Protein AF-A0A818N1B3-F1 (afdb_monomer)

Structure (mmCIF, N/CA/C/O backbone):
data_AF-A0A818N1B3-F1
#
_entry.id   AF-A0A818N1B3-F1
#
loop_
_atom_site.group_PDB
_atom_site.id
_atom_site.type_symbol
_atom_site.label_atom_id
_atom_site.label_alt_id
_atom_site.label_comp_id
_atom_site.label_asym_id
_atom_site.label_entity_id
_atom_site.label_seq_id
_atom_site.pdbx_PDB_ins_code
_atom_site.Cartn_x
_atom_site.Cartn_y
_atom_site.Cartn_z
_atom_site.occupancy
_atom_site.B_iso_or_equiv
_atom_site.auth_seq_id
_atom_site.auth_comp_id
_atom_site.auth_asym_id
_atom_site.auth_atom_id
_atom_site.pdbx_PDB_model_num
ATOM 1 N N . MET A 1 1 ? 3.841 -4.240 20.341 1.00 56.59 1 MET A N 1
ATOM 2 C CA . MET A 1 1 ? 4.942 -4.455 19.379 1.00 56.59 1 MET A CA 1
ATOM 3 C C . MET A 1 1 ? 4.468 -5.544 18.444 1.00 56.59 1 MET A C 1
ATOM 5 O O . MET A 1 1 ? 4.201 -6.632 18.935 1.00 56.59 1 MET A O 1
ATOM 9 N N . VAL A 1 2 ? 4.323 -5.238 17.155 1.00 61.69 2 VAL A N 1
ATOM 10 C CA . VAL A 1 2 ? 3.812 -6.162 16.127 1.00 61.69 2 VAL A CA 1
ATOM 11 C C . VAL A 1 2 ? 4.622 -7.464 16.093 1.00 61.69 2 VAL A C 1
ATOM 13 O O . VAL A 1 2 ? 5.853 -7.434 16.186 1.00 61.69 2 VAL A O 1
ATOM 16 N N . ASP A 1 3 ? 3.929 -8.598 15.962 1.00 68.44 3 ASP A N 1
ATOM 17 C CA . ASP A 1 3 ? 4.545 -9.923 15.875 1.00 68.44 3 ASP A CA 1
ATOM 18 C C . ASP A 1 3 ? 5.515 -10.016 14.680 1.00 68.44 3 ASP A C 1
ATOM 20 O O . ASP A 1 3 ? 5.199 -9.646 13.548 1.00 68.44 3 ASP A O 1
ATOM 24 N N . LYS A 1 4 ? 6.716 -10.547 14.936 1.00 65.75 4 LYS A N 1
ATOM 25 C CA . LYS A 1 4 ? 7.773 -10.747 13.934 1.00 65.75 4 LYS A CA 1
ATOM 26 C C . LYS A 1 4 ? 7.406 -11.798 12.884 1.00 65.75 4 LYS A C 1
ATOM 28 O O . LYS A 1 4 ? 8.063 -11.853 11.845 1.00 65.75 4 LYS A O 1
ATOM 33 N N . HIS A 1 5 ? 6.409 -12.638 13.151 1.00 69.56 5 HIS A N 1
ATOM 34 C CA . HIS A 1 5 ? 5.972 -13.683 12.228 1.00 69.56 5 HIS A CA 1
ATOM 35 C C . HIS A 1 5 ? 4.985 -13.190 11.158 1.00 69.56 5 HIS A C 1
ATOM 37 O O . HIS A 1 5 ? 4.800 -13.879 10.156 1.00 69.56 5 HIS A O 1
ATOM 43 N N . ILE A 1 6 ? 4.407 -11.993 11.314 1.00 66.88 6 ILE A N 1
ATOM 44 C CA . ILE A 1 6 ? 3.464 -11.422 10.345 1.00 66.88 6 ILE A CA 1
ATOM 45 C C . ILE A 1 6 ? 4.236 -10.844 9.154 1.00 66.88 6 ILE A C 1
ATOM 47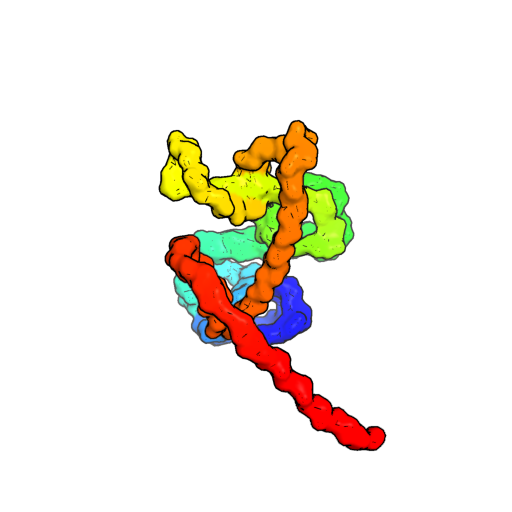 O O . ILE A 1 6 ? 5.006 -9.887 9.277 1.00 66.88 6 ILE A O 1
ATOM 51 N N . THR A 1 7 ? 4.027 -11.414 7.966 1.00 68.69 7 THR A N 1
ATOM 52 C CA . THR A 1 7 ? 4.670 -10.940 6.735 1.00 68.69 7 THR A CA 1
ATOM 53 C C . THR A 1 7 ? 3.779 -9.959 5.980 1.00 68.69 7 THR A C 1
ATOM 55 O O . THR A 1 7 ? 2.973 -10.359 5.144 1.00 68.69 7 THR A O 1
ATOM 58 N N . GLY A 1 8 ? 3.980 -8.660 6.208 1.00 75.19 8 GLY A N 1
ATOM 59 C CA . GLY A 1 8 ? 3.272 -7.611 5.467 1.00 75.19 8 GLY A CA 1
ATOM 60 C C . GLY A 1 8 ? 1.788 -7.507 5.835 1.00 75.19 8 GLY A C 1
ATOM 61 O O . GLY A 1 8 ? 1.394 -7.913 6.918 1.00 75.19 8 GLY A O 1
ATOM 62 N N . PHE A 1 9 ? 0.972 -6.922 4.954 1.00 79.06 9 PHE A N 1
ATOM 63 C CA . PHE A 1 9 ? -0.450 -6.632 5.195 1.00 79.06 9 PHE A CA 1
ATOM 64 C C . PHE A 1 9 ? -1.321 -7.900 5.107 1.00 79.06 9 PHE A C 1
ATOM 66 O O . PHE A 1 9 ? -1.988 -8.138 4.102 1.00 79.06 9 PHE A O 1
ATOM 73 N N . ASP A 1 10 ? -1.256 -8.732 6.145 1.00 80.75 10 ASP A N 1
ATOM 74 C CA . ASP A 1 10 ? -1.894 -10.049 6.210 1.00 80.75 10 ASP A CA 1
ATOM 75 C C . ASP A 1 10 ? -3.337 -9.986 6.770 1.00 80.75 10 ASP A C 1
ATOM 77 O O . ASP A 1 10 ? -3.527 -9.604 7.930 1.00 80.75 10 ASP A O 1
ATOM 81 N N . PRO A 1 11 ? -4.367 -10.380 5.990 1.00 83.12 11 PRO A N 1
ATOM 82 C CA . PRO A 1 11 ? -5.756 -10.410 6.445 1.00 83.12 11 PRO A CA 1
ATOM 83 C C . PRO A 1 11 ? -6.181 -11.735 7.113 1.00 83.12 11 PRO A C 1
ATOM 85 O O . PRO A 1 11 ? -7.374 -11.944 7.336 1.00 83.12 11 PRO A O 1
ATOM 88 N N . TYR A 1 12 ? -5.265 -12.674 7.378 1.00 80.56 12 TYR A N 1
ATOM 89 C CA . TYR A 1 12 ? -5.549 -13.979 8.007 1.00 80.56 12 TYR A CA 1
ATOM 90 C C . TYR A 1 12 ? -5.171 -14.018 9.499 1.00 80.56 12 TYR A C 1
ATOM 92 O O . TYR A 1 12 ? -5.195 -15.086 10.105 1.00 80.56 12 TYR A O 1
ATOM 100 N N . SER A 1 13 ? -4.855 -12.867 10.101 1.00 71.44 13 SER A N 1
ATOM 101 C CA . SER A 1 13 ? -4.242 -12.780 11.433 1.00 71.44 13 SER A CA 1
ATOM 102 C C . SER A 1 13 ? -5.085 -13.367 12.576 1.00 71.44 13 SER A C 1
ATOM 104 O O . SER A 1 13 ? -4.563 -14.167 13.350 1.00 71.44 13 SER A O 1
ATOM 106 N N . ARG A 1 14 ? -6.365 -12.980 12.722 1.00 78.88 14 ARG A N 1
ATOM 107 C CA . ARG A 1 14 ? -7.250 -13.427 13.824 1.00 78.88 14 ARG A CA 1
ATOM 108 C C . ARG A 1 14 ? -8.716 -13.040 13.624 1.00 78.88 14 ARG A C 1
ATOM 110 O O . ARG A 1 14 ? -9.033 -12.258 12.744 1.00 78.88 14 ARG A O 1
ATOM 117 N N . THR A 1 15 ? -9.612 -13.545 14.471 1.00 77.88 15 THR A N 1
ATOM 118 C CA . THR A 1 15 ? -10.977 -13.008 14.613 1.00 77.88 15 THR A CA 1
ATOM 119 C C . THR A 1 15 ? -10.948 -11.685 15.377 1.00 77.88 15 THR A C 1
ATOM 121 O O . THR A 1 15 ? -10.216 -11.578 16.360 1.00 77.88 15 THR A O 1
ATOM 124 N N . ILE A 1 16 ? -11.756 -10.712 14.956 1.00 83.12 16 ILE A N 1
ATOM 125 C CA . ILE A 1 16 ? -11.771 -9.349 15.511 1.00 83.12 16 ILE A CA 1
ATOM 126 C C . ILE A 1 16 ? -13.167 -8.943 15.989 1.00 83.12 16 ILE A C 1
ATOM 128 O O . ILE A 1 16 ? -14.175 -9.454 15.493 1.00 83.12 16 ILE A O 1
ATOM 132 N N . THR A 1 17 ? -13.221 -7.996 16.923 1.00 86.62 17 THR A N 1
ATOM 133 C CA . THR A 1 17 ? -14.459 -7.356 17.394 1.00 86.62 17 THR A CA 1
ATOM 134 C C . THR A 1 17 ? -14.491 -5.867 17.032 1.00 86.62 17 THR A C 1
ATOM 136 O O . THR A 1 17 ? -13.456 -5.259 16.760 1.00 86.62 17 THR A O 1
ATOM 139 N N . ASP A 1 18 ? -15.680 -5.254 17.024 1.00 85.56 18 ASP A N 1
ATOM 140 C CA . ASP A 1 18 ? -15.839 -3.825 16.694 1.00 85.56 18 ASP A CA 1
ATOM 141 C C . ASP A 1 18 ? -15.071 -2.903 17.649 1.00 85.56 18 ASP A C 1
ATOM 143 O O . ASP A 1 18 ? -14.515 -1.891 17.217 1.00 85.56 18 ASP A O 1
ATOM 147 N N . ASP A 1 19 ? -14.997 -3.280 18.926 1.00 86.88 19 ASP A N 1
ATOM 148 C CA . ASP A 1 19 ? -14.271 -2.522 19.942 1.00 86.88 19 ASP A CA 1
ATOM 149 C C . ASP A 1 19 ? -12.774 -2.462 19.613 1.00 86.88 19 ASP A C 1
ATOM 151 O O . ASP A 1 19 ? -12.182 -1.384 19.647 1.00 86.88 19 ASP A O 1
ATOM 155 N N . GLU A 1 20 ? -12.176 -3.578 19.185 1.00 85.62 20 GLU A N 1
ATOM 156 C CA . GLU A 1 20 ? -10.767 -3.626 18.777 1.00 85.62 20 GLU A CA 1
ATOM 157 C C . GLU A 1 20 ? -10.484 -2.744 17.554 1.00 85.62 20 GLU A C 1
ATOM 159 O O . GLU A 1 20 ? -9.454 -2.069 17.511 1.00 85.62 20 GLU A O 1
ATOM 164 N N . ILE A 1 21 ? -11.408 -2.695 16.585 1.00 86.56 21 ILE A N 1
ATOM 165 C CA . ILE A 1 21 ? -11.284 -1.834 15.397 1.00 86.56 21 ILE A CA 1
ATOM 166 C C . ILE A 1 21 ? -11.351 -0.356 15.792 1.00 86.56 21 ILE A C 1
ATOM 168 O O . ILE A 1 21 ? -10.722 0.479 15.152 1.00 86.56 21 ILE A O 1
ATOM 172 N N . SER A 1 22 ? -12.107 -0.003 16.831 1.00 87.75 22 SER A N 1
ATOM 173 C CA . SER A 1 22 ? -12.187 1.387 17.296 1.00 87.75 22 SER A CA 1
ATOM 174 C C . SER A 1 22 ? -10.915 1.843 18.023 1.00 87.75 22 SER A C 1
ATOM 176 O O . SER A 1 22 ? -10.563 3.024 17.996 1.00 87.75 22 SER A O 1
ATOM 178 N N . THR A 1 23 ? -10.193 0.911 18.652 1.00 87.25 23 THR A N 1
ATOM 179 C CA . THR A 1 23 ? -8.982 1.218 19.416 1.00 87.25 23 THR A CA 1
ATOM 180 C C . THR A 1 23 ? -7.757 1.338 18.514 1.00 87.25 23 THR A C 1
ATOM 182 O O . THR A 1 23 ? -7.420 0.426 17.759 1.00 87.25 23 THR A O 1
ATOM 185 N N . LEU A 1 24 ? -7.048 2.466 18.599 1.00 84.75 24 LEU A N 1
ATOM 186 C CA . LEU A 1 24 ? -5.829 2.688 17.824 1.00 84.75 24 LEU A CA 1
ATOM 187 C C . LEU A 1 24 ? -4.629 2.021 18.514 1.00 84.75 24 LEU A C 1
ATOM 189 O O . LEU A 1 24 ? -4.066 2.561 19.465 1.00 84.75 24 LEU A O 1
ATOM 193 N N . THR A 1 25 ? -4.246 0.844 18.026 1.00 86.81 25 THR A N 1
ATOM 194 C CA . THR A 1 25 ? -3.065 0.085 18.467 1.00 86.81 25 THR A CA 1
ATOM 195 C C . THR A 1 25 ? -2.022 0.008 17.348 1.00 86.81 25 THR A C 1
ATOM 197 O O . THR A 1 25 ? -2.287 0.367 16.200 1.00 86.81 25 THR A O 1
ATOM 200 N N . ASP A 1 26 ? -0.820 -0.481 17.646 1.00 84.25 26 ASP A N 1
ATOM 201 C CA . ASP A 1 26 ? 0.199 -0.762 16.625 1.00 84.25 26 ASP A CA 1
ATOM 202 C C . ASP A 1 26 ? -0.206 -1.898 15.668 1.00 84.25 26 ASP A C 1
ATOM 204 O O . ASP A 1 26 ? 0.312 -1.988 14.556 1.00 84.25 26 ASP A O 1
ATOM 208 N N . GLU A 1 27 ? -1.182 -2.719 16.059 1.00 85.25 27 GLU A N 1
ATOM 209 C CA . GLU A 1 27 ? -1.765 -3.773 15.224 1.00 85.25 27 GLU A CA 1
ATOM 210 C C . GLU A 1 27 ? -2.940 -3.306 14.356 1.00 85.25 27 GLU A C 1
ATOM 212 O O . GLU A 1 27 ? -3.467 -4.082 13.556 1.00 85.25 27 GLU A O 1
ATOM 217 N N . HIS A 1 28 ? -3.366 -2.048 14.486 1.00 88.25 28 HIS A N 1
ATOM 218 C CA . HIS A 1 28 ? -4.611 -1.552 13.893 1.00 88.25 28 HIS A CA 1
ATOM 219 C C . HIS A 1 28 ? -4.673 -1.734 12.370 1.00 88.25 28 HIS A C 1
ATOM 221 O O . HIS A 1 28 ? -5.733 -1.989 11.803 1.00 88.25 28 HIS A O 1
ATOM 227 N N . VAL A 1 29 ? -3.522 -1.674 11.700 1.00 87.06 29 VAL A N 1
ATOM 228 C CA . VAL A 1 29 ? -3.399 -1.924 10.259 1.00 87.06 29 VAL A CA 1
ATOM 229 C C . VAL A 1 29 ? -3.785 -3.374 9.909 1.00 87.06 29 VAL A C 1
ATOM 231 O O . VAL A 1 29 ? -4.518 -3.592 8.948 1.00 87.06 29 VAL A O 1
ATOM 234 N N . PHE A 1 30 ? -3.384 -4.368 10.706 1.00 87.38 30 PHE A N 1
ATOM 235 C CA . PHE A 1 30 ? -3.743 -5.778 10.480 1.00 87.38 30 PHE A CA 1
ATOM 236 C C . PHE A 1 30 ? -5.190 -6.073 10.873 1.00 87.38 30 PHE A C 1
ATOM 238 O O . PHE A 1 30 ? -5.886 -6.804 10.173 1.00 87.38 30 PHE A O 1
ATOM 245 N N . ILE A 1 31 ? -5.673 -5.449 11.950 1.00 89.00 31 ILE A N 1
ATOM 246 C CA . ILE A 1 31 ? -7.083 -5.523 12.352 1.00 89.00 31 ILE A CA 1
ATOM 247 C C . ILE A 1 31 ? -7.975 -5.005 11.213 1.00 89.00 31 ILE A C 1
ATOM 249 O O . ILE A 1 31 ? -8.970 -5.638 10.860 1.00 89.00 31 ILE A O 1
ATOM 253 N N . LEU A 1 32 ? -7.582 -3.901 10.573 1.00 91.31 32 LEU A N 1
ATOM 254 C CA . LEU A 1 32 ? -8.296 -3.339 9.431 1.00 91.31 32 LEU A CA 1
ATOM 255 C C . LEU A 1 32 ? -8.278 -4.267 8.205 1.00 91.31 32 LEU A C 1
ATOM 257 O O . LEU A 1 32 ? -9.309 -4.423 7.549 1.00 91.31 32 LEU A O 1
ATOM 261 N N . ALA A 1 33 ? -7.136 -4.895 7.903 1.00 90.88 33 ALA A N 1
ATOM 262 C CA . ALA A 1 33 ? -7.011 -5.883 6.825 1.00 90.88 33 ALA A CA 1
ATOM 263 C C . ALA A 1 33 ? -8.020 -7.030 6.996 1.00 90.88 33 ALA A C 1
ATOM 265 O O . ALA A 1 33 ? -8.782 -7.359 6.083 1.00 90.88 33 ALA A O 1
ATOM 266 N N . THR A 1 34 ? -8.060 -7.583 8.204 1.00 90.56 34 THR A N 1
ATOM 267 C CA . THR A 1 34 ? -8.976 -8.643 8.618 1.00 90.56 34 THR A CA 1
ATOM 268 C C . THR A 1 34 ? -10.440 -8.194 8.554 1.00 90.56 34 THR A C 1
ATOM 270 O O . THR A 1 34 ? -11.283 -8.925 8.032 1.00 90.56 34 THR A O 1
ATOM 273 N N . ALA A 1 35 ? -10.761 -6.978 9.009 1.00 91.75 35 ALA A N 1
ATOM 274 C CA . ALA A 1 35 ? -12.123 -6.436 8.969 1.00 91.75 35 ALA A CA 1
ATOM 275 C C . ALA A 1 35 ? -12.664 -6.351 7.541 1.00 91.75 35 ALA A C 1
ATOM 277 O O . ALA A 1 35 ? -13.766 -6.822 7.252 1.00 91.75 35 ALA A O 1
ATOM 278 N N . LEU A 1 36 ? -11.865 -5.786 6.634 1.00 92.56 36 LEU A N 1
ATOM 279 C CA . LEU A 1 36 ? -12.232 -5.649 5.227 1.00 92.56 36 LEU A CA 1
ATOM 280 C C . LEU A 1 36 ? -12.425 -7.016 4.567 1.00 92.56 36 LEU A C 1
ATOM 282 O O . LEU A 1 36 ? -13.368 -7.199 3.799 1.00 92.56 36 LEU A O 1
ATOM 286 N N . ARG A 1 37 ? -11.596 -8.004 4.915 1.00 91.00 37 ARG A N 1
ATOM 287 C CA . ARG A 1 37 ? -11.766 -9.378 4.433 1.00 91.00 37 ARG A CA 1
ATOM 288 C C . ARG A 1 37 ? -13.044 -10.039 4.954 1.00 91.00 37 ARG A C 1
ATOM 290 O O . ARG A 1 37 ? -13.700 -10.755 4.204 1.00 91.00 37 ARG A O 1
ATOM 297 N N . HIS A 1 38 ? -13.426 -9.784 6.204 1.00 90.12 38 HIS A N 1
ATOM 298 C CA . HIS A 1 38 ? -14.683 -10.271 6.784 1.00 90.12 38 HIS A CA 1
ATOM 299 C C . HIS A 1 38 ? -15.931 -9.516 6.293 1.00 90.12 38 HIS A C 1
ATOM 301 O O . HIS A 1 38 ? -17.019 -9.707 6.833 1.00 90.12 38 HIS A O 1
ATOM 307 N N . GLY A 1 39 ? -15.803 -8.681 5.258 1.00 89.94 39 GLY A N 1
ATOM 308 C CA . GLY A 1 39 ? -16.936 -8.028 4.608 1.00 89.94 39 GLY A CA 1
ATOM 309 C C . GLY A 1 39 ? -17.427 -6.771 5.324 1.00 89.94 39 GLY A C 1
ATOM 310 O O . GLY A 1 39 ? -18.564 -6.353 5.106 1.00 89.94 39 GLY A O 1
ATOM 311 N N . TYR A 1 40 ? -16.601 -6.147 6.170 1.00 92.75 40 TYR A N 1
ATOM 312 C CA . TYR A 1 40 ? -16.922 -4.819 6.693 1.00 92.75 40 TYR A CA 1
ATOM 313 C C . TYR A 1 40 ? -17.006 -3.823 5.535 1.00 92.75 40 TYR A C 1
ATOM 315 O O . TYR A 1 40 ? -16.122 -3.759 4.680 1.00 92.75 40 TYR A O 1
ATOM 323 N N . THR A 1 41 ? -18.078 -3.031 5.513 1.00 95.88 41 THR A N 1
ATOM 324 C CA . THR A 1 41 ? -18.235 -1.979 4.509 1.00 95.88 41 THR A CA 1
ATOM 325 C C . THR A 1 41 ? -17.259 -0.841 4.772 1.00 95.88 41 THR A C 1
ATOM 327 O O . THR A 1 41 ? -16.891 -0.563 5.917 1.00 95.88 41 THR A O 1
ATOM 330 N N . ILE A 1 42 ? -16.892 -0.126 3.708 1.00 96.56 42 ILE A N 1
ATOM 331 C CA . ILE A 1 42 ? -16.033 1.059 3.796 1.00 96.56 42 ILE A CA 1
ATOM 332 C C . ILE A 1 42 ? -16.643 2.098 4.744 1.00 96.56 42 ILE A C 1
ATOM 334 O O . ILE A 1 42 ? -15.932 2.708 5.540 1.00 96.56 42 ILE A O 1
ATOM 338 N N . GLU A 1 43 ? -17.965 2.261 4.721 1.00 96.88 43 GLU A N 1
ATOM 339 C CA . GLU A 1 43 ? -18.693 3.176 5.598 1.00 96.88 43 GLU A CA 1
ATOM 340 C C . GLU A 1 43 ? -18.566 2.780 7.069 1.00 96.88 43 GLU A C 1
ATOM 342 O O . GLU A 1 43 ? -18.307 3.646 7.907 1.00 96.88 43 GLU A O 1
ATOM 347 N N . ARG A 1 44 ? -18.704 1.488 7.389 1.00 95.12 44 ARG A N 1
ATOM 348 C CA . ARG A 1 44 ? -18.555 0.990 8.762 1.00 95.12 44 ARG A CA 1
ATOM 349 C C . ARG A 1 44 ? -17.115 1.152 9.241 1.00 95.12 44 ARG A C 1
ATOM 351 O O . ARG A 1 44 ? -16.891 1.690 10.322 1.00 95.12 44 ARG A O 1
ATOM 358 N N . SER A 1 45 ? -16.136 0.774 8.421 1.00 94.12 45 SER A N 1
ATOM 359 C CA . SER A 1 45 ? -14.714 0.955 8.734 1.00 94.12 45 SER A CA 1
ATOM 360 C C . SER A 1 45 ? -14.351 2.429 8.940 1.00 94.12 45 SER A C 1
ATOM 362 O O . SER A 1 45 ? -13.629 2.753 9.882 1.00 94.12 45 SER A O 1
ATOM 364 N N . PHE A 1 46 ? -14.901 3.343 8.134 1.00 95.56 46 PHE A N 1
ATOM 365 C CA . PHE A 1 46 ? -14.739 4.789 8.314 1.00 95.56 46 PHE A CA 1
ATOM 366 C C . PHE A 1 46 ? -15.340 5.266 9.641 1.00 95.56 46 PHE A C 1
ATOM 368 O O . PHE A 1 46 ? -14.727 6.057 10.356 1.00 95.56 46 PHE A O 1
ATOM 375 N N . GLN A 1 47 ? -16.538 4.793 9.994 1.00 95.31 47 GLN A N 1
ATOM 376 C CA . GLN A 1 47 ? -17.195 5.185 11.240 1.00 95.31 47 GLN A CA 1
ATOM 377 C C . GLN A 1 47 ? -16.390 4.775 12.475 1.00 95.31 47 GLN A C 1
ATOM 379 O O . GLN A 1 47 ? -16.283 5.597 13.390 1.00 95.31 47 GLN A O 1
ATOM 384 N N . LEU A 1 48 ? -15.811 3.569 12.463 1.00 92.38 48 LEU A N 1
ATOM 385 C CA . LEU A 1 48 ? -15.026 3.007 13.565 1.00 92.38 48 LEU A CA 1
ATOM 386 C C . LEU A 1 48 ? -13.625 3.628 13.678 1.00 92.38 48 LEU A C 1
ATOM 388 O O . LEU A 1 48 ? -13.212 3.993 14.771 1.00 92.38 48 LEU A O 1
ATOM 392 N N . THR A 1 49 ? -12.913 3.792 12.558 1.00 93.06 49 THR A N 1
ATOM 393 C CA . THR A 1 49 ? -11.478 4.161 12.562 1.00 93.06 49 THR A CA 1
ATOM 394 C C . THR A 1 49 ? -11.202 5.637 12.276 1.00 93.06 49 THR A C 1
ATOM 396 O O . THR A 1 49 ? -10.120 6.134 12.570 1.00 93.06 49 THR A O 1
ATOM 399 N N . LYS A 1 50 ? -12.154 6.346 11.652 1.00 93.75 50 LYS A N 1
ATOM 400 C CA . LYS A 1 50 ? -11.979 7.696 11.078 1.00 93.75 50 LYS A CA 1
ATOM 401 C C . LYS A 1 50 ? -10.892 7.807 9.999 1.00 93.75 50 LYS A C 1
ATOM 403 O O . LYS A 1 50 ? -10.570 8.917 9.581 1.00 93.75 50 LYS A O 1
ATOM 408 N N . ILE A 1 51 ? -10.370 6.686 9.498 1.00 94.44 51 ILE A N 1
ATOM 409 C CA . ILE A 1 51 ? -9.475 6.659 8.338 1.00 94.44 51 ILE A CA 1
ATOM 410 C C . ILE A 1 51 ? -10.279 7.059 7.108 1.00 94.44 51 ILE A C 1
ATOM 412 O O . ILE A 1 51 ? -11.341 6.490 6.859 1.00 94.44 51 ILE A O 1
ATOM 416 N N . ASP A 1 52 ? -9.775 8.016 6.329 1.00 96.75 52 ASP A N 1
ATOM 417 C CA . ASP A 1 52 ? -10.482 8.497 5.146 1.00 96.75 52 ASP A CA 1
ATOM 418 C C . ASP A 1 52 ? -10.826 7.357 4.169 1.00 96.75 52 ASP A C 1
ATOM 420 O O . ASP A 1 52 ? -10.047 6.422 3.946 1.00 96.75 52 ASP A O 1
ATOM 424 N N . ARG A 1 53 ? -12.014 7.459 3.562 1.00 96.69 53 ARG A N 1
ATOM 425 C CA . ARG A 1 53 ? -12.556 6.436 2.660 1.00 96.69 53 ARG A CA 1
ATOM 426 C C . ARG A 1 53 ? -11.608 6.129 1.511 1.00 96.69 53 ARG A C 1
ATOM 428 O O . ARG A 1 53 ? -11.530 4.978 1.096 1.00 96.69 53 ARG A O 1
ATOM 435 N N . TRP A 1 54 ? -10.874 7.121 1.010 1.00 96.62 54 TRP A N 1
ATOM 436 C CA . TRP A 1 54 ? -9.903 6.926 -0.058 1.00 96.62 54 TRP A CA 1
ATOM 437 C C . TRP A 1 54 ? -8.848 5.882 0.319 1.00 96.62 54 TRP A C 1
ATOM 439 O O . TRP A 1 54 ? -8.590 4.975 -0.472 1.00 96.62 54 TRP A O 1
ATOM 449 N N . PHE A 1 55 ? -8.297 5.942 1.536 1.00 95.38 55 PHE A N 1
ATOM 450 C CA . PHE A 1 55 ? -7.341 4.939 2.019 1.00 95.38 55 PHE A CA 1
ATOM 451 C C . PHE A 1 55 ? -8.009 3.580 2.217 1.00 95.38 55 PHE A C 1
ATOM 453 O O . PHE A 1 55 ? -7.449 2.563 1.812 1.00 95.38 55 PHE A O 1
ATOM 460 N N . LEU A 1 56 ? -9.228 3.554 2.761 1.00 95.31 56 LEU A N 1
ATOM 461 C CA . LEU A 1 56 ? -9.992 2.315 2.933 1.00 95.31 56 LEU A CA 1
ATOM 462 C C . LEU A 1 56 ? -10.243 1.604 1.596 1.00 95.31 56 LEU A C 1
ATOM 464 O O . LEU A 1 56 ? -10.066 0.392 1.511 1.00 95.31 56 LEU A O 1
ATOM 468 N N . TYR A 1 57 ? -10.551 2.344 0.527 1.00 95.81 57 TYR A N 1
ATOM 469 C CA . TYR A 1 57 ? -10.654 1.785 -0.823 1.00 95.81 57 TYR A CA 1
ATOM 470 C C . TYR A 1 57 ? -9.321 1.215 -1.326 1.00 95.81 57 TYR A C 1
ATOM 472 O O . TYR A 1 57 ? -9.310 0.183 -1.999 1.00 95.81 57 TYR A O 1
ATOM 480 N N . LYS A 1 58 ? -8.184 1.850 -1.005 1.00 94.69 58 LYS A N 1
ATOM 481 C CA . LYS A 1 58 ? -6.859 1.309 -1.353 1.00 94.69 58 LYS A CA 1
ATOM 482 C C . LYS A 1 58 ? -6.568 0.011 -0.603 1.00 94.69 58 LYS A C 1
ATOM 484 O O . LYS A 1 58 ? -6.119 -0.942 -1.235 1.00 94.69 58 LYS A O 1
ATOM 489 N N . PHE A 1 59 ? -6.871 -0.053 0.693 1.00 93.88 59 PHE A N 1
ATOM 490 C CA . PHE A 1 59 ? -6.721 -1.281 1.475 1.00 93.88 59 PHE A CA 1
ATOM 491 C C . PHE A 1 59 ? -7.629 -2.390 0.953 1.00 93.88 59 PHE A C 1
ATOM 493 O O . PHE A 1 59 ? -7.148 -3.488 0.689 1.00 93.88 59 PHE A O 1
ATOM 500 N N . ALA A 1 60 ? -8.906 -2.090 0.707 1.00 93.94 60 ALA A N 1
ATOM 501 C CA . ALA A 1 60 ? -9.855 -3.050 0.157 1.00 93.94 60 ALA A CA 1
ATOM 502 C C . ALA A 1 60 ? -9.384 -3.605 -1.194 1.00 93.94 60 ALA A C 1
ATOM 504 O O . ALA A 1 60 ? -9.464 -4.808 -1.415 1.00 93.94 60 ALA A O 1
ATOM 505 N N . ARG A 1 61 ? -8.809 -2.765 -2.069 1.00 93.81 61 ARG A N 1
ATOM 506 C CA . ARG A 1 61 ? -8.213 -3.227 -3.332 1.00 93.81 61 ARG A CA 1
ATOM 507 C C . ARG A 1 61 ? -7.077 -4.227 -3.104 1.00 93.81 61 ARG A C 1
ATOM 509 O O . ARG A 1 61 ? -7.020 -5.234 -3.803 1.00 93.81 61 ARG A O 1
ATOM 516 N N . ILE A 1 62 ? -6.181 -3.954 -2.153 1.00 92.06 62 ILE A N 1
ATOM 517 C CA . ILE A 1 62 ? -5.080 -4.870 -1.819 1.00 92.06 62 ILE A CA 1
ATOM 518 C C . ILE A 1 62 ? -5.647 -6.196 -1.302 1.00 92.06 62 ILE A C 1
ATOM 520 O O . ILE A 1 62 ? -5.269 -7.246 -1.809 1.00 92.06 62 ILE A O 1
ATOM 524 N N . ILE A 1 63 ? -6.597 -6.159 -0.362 1.00 91.25 63 ILE A N 1
ATOM 525 C CA . ILE A 1 63 ? -7.220 -7.369 0.199 1.00 91.25 63 ILE A CA 1
ATOM 526 C C . ILE A 1 63 ? -7.950 -8.179 -0.870 1.00 91.25 63 ILE A C 1
ATOM 528 O O . ILE A 1 63 ? -7.781 -9.394 -0.938 1.00 91.25 63 ILE A O 1
ATOM 532 N N . GLN A 1 64 ? -8.702 -7.518 -1.748 1.00 91.25 64 GLN A N 1
ATOM 533 C CA . GLN A 1 64 ? -9.392 -8.182 -2.847 1.00 91.25 64 GLN A CA 1
ATOM 534 C C . GLN A 1 64 ? -8.409 -8.905 -3.773 1.00 91.25 64 GLN A C 1
ATOM 536 O O . GLN A 1 64 ? -8.684 -10.020 -4.210 1.00 91.25 64 GLN A O 1
ATOM 541 N N . PHE A 1 65 ? -7.251 -8.296 -4.046 1.00 89.56 65 PHE A N 1
ATOM 542 C CA . PHE A 1 65 ? -6.204 -8.923 -4.845 1.00 89.56 65 PHE A CA 1
ATOM 543 C C . PHE A 1 65 ? -5.640 -10.182 -4.165 1.00 89.56 65 PHE A C 1
ATOM 545 O O . PHE A 1 65 ? -5.468 -11.201 -4.831 1.00 89.56 65 PHE A O 1
ATOM 552 N N . ILE A 1 66 ? -5.403 -10.139 -2.846 1.00 86.56 66 ILE A N 1
ATOM 553 C CA . ILE A 1 66 ? -4.935 -11.300 -2.063 1.00 86.56 66 ILE A CA 1
ATOM 554 C C . ILE A 1 66 ? -5.929 -12.458 -2.191 1.00 86.56 66 ILE A C 1
ATOM 556 O O . ILE A 1 66 ? -5.550 -13.539 -2.640 1.00 86.56 66 ILE A O 1
ATOM 560 N N . VAL A 1 67 ? -7.198 -12.199 -1.865 1.00 86.12 67 VAL A N 1
ATOM 561 C CA . VAL A 1 67 ? -8.269 -13.209 -1.852 1.00 86.12 67 VAL A CA 1
ATOM 562 C C . VAL A 1 67 ? -8.484 -13.824 -3.237 1.00 86.12 67 VAL A C 1
ATOM 564 O O . VAL A 1 67 ? -8.717 -15.023 -3.353 1.00 86.12 67 VAL A O 1
ATOM 567 N N . ASN A 1 68 ? -8.388 -13.023 -4.299 1.00 86.38 68 ASN A N 1
ATOM 568 C CA . ASN A 1 68 ? -8.668 -13.494 -5.655 1.00 86.38 68 ASN A CA 1
ATOM 569 C C . ASN A 1 68 ? -7.499 -14.232 -6.318 1.00 86.38 68 ASN A C 1
ATOM 571 O O . ASN A 1 68 ? -7.743 -15.061 -7.192 1.00 86.38 68 ASN A O 1
ATOM 575 N N . HIS A 1 69 ? -6.249 -13.891 -5.984 1.00 81.06 69 HIS A N 1
ATOM 576 C CA . HIS A 1 69 ? -5.093 -14.297 -6.795 1.00 81.06 69 HIS A CA 1
ATOM 577 C C . HIS A 1 69 ? -3.982 -15.006 -6.019 1.00 81.06 69 HIS A C 1
ATOM 579 O O . HIS A 1 69 ? -3.293 -15.850 -6.597 1.00 81.06 69 HIS A O 1
ATOM 585 N N . LEU A 1 70 ? -3.781 -14.696 -4.734 1.00 74.75 70 LEU A N 1
ATOM 586 C CA . LEU A 1 70 ? -2.692 -15.299 -3.958 1.00 74.75 70 LEU A CA 1
ATOM 587 C C . LEU A 1 70 ? -3.084 -16.649 -3.350 1.00 74.75 70 LEU A C 1
ATOM 589 O O . LEU A 1 70 ? -2.247 -17.550 -3.326 1.00 74.75 70 LEU A O 1
ATOM 593 N N . ASP A 1 71 ? -4.353 -16.842 -2.983 1.00 67.69 71 ASP A N 1
ATOM 594 C CA . ASP A 1 71 ? -4.843 -18.130 -2.465 1.00 67.69 71 ASP A CA 1
ATOM 595 C C . ASP A 1 71 ? -4.764 -19.258 -3.518 1.00 67.69 71 ASP A C 1
ATOM 597 O O . ASP A 1 71 ? -4.625 -20.431 -3.175 1.00 67.69 71 ASP A O 1
ATOM 601 N N . SER A 1 72 ? -4.774 -18.914 -4.812 1.00 64.38 72 SER A N 1
ATOM 602 C CA . SER A 1 72 ? -4.692 -19.871 -5.926 1.00 64.38 72 SER A CA 1
ATOM 603 C C . SER A 1 72 ? -3.273 -20.334 -6.301 1.00 64.38 72 SER A C 1
ATOM 605 O O . SER A 1 72 ? -3.142 -21.172 -7.188 1.00 64.38 72 SER A O 1
ATOM 607 N N . PHE A 1 73 ? -2.213 -19.812 -5.664 1.00 59.59 73 PHE A N 1
ATOM 608 C CA . PHE A 1 73 ? -0.792 -20.211 -5.811 1.00 59.59 73 PHE A CA 1
ATOM 609 C C . PHE A 1 73 ? -0.180 -20.282 -7.231 1.00 59.59 73 PHE A C 1
ATOM 611 O O . PHE A 1 73 ? 0.989 -20.638 -7.379 1.00 59.59 73 PHE A O 1
ATOM 618 N N . ILE A 1 74 ? -0.909 -19.902 -8.282 1.00 61.75 74 ILE A N 1
ATOM 619 C CA . ILE A 1 74 ? -0.444 -19.944 -9.672 1.00 61.75 74 ILE A CA 1
ATOM 620 C C . ILE A 1 74 ? -0.677 -18.573 -10.307 1.00 61.75 74 ILE A C 1
ATOM 622 O O . ILE A 1 74 ? -1.633 -18.367 -11.050 1.00 61.75 74 ILE A O 1
ATOM 626 N N . ILE A 1 75 ? 0.210 -17.614 -10.032 1.00 63.59 75 ILE A N 1
ATOM 627 C CA . ILE A 1 75 ? 0.294 -16.410 -10.866 1.00 63.59 75 ILE A CA 1
ATOM 628 C C . ILE A 1 75 ? 1.352 -16.669 -11.938 1.00 63.59 75 ILE A C 1
ATOM 630 O O . ILE A 1 75 ? 2.539 -16.434 -11.730 1.00 63.59 75 ILE A O 1
ATOM 634 N N . GLN A 1 76 ? 0.915 -17.215 -13.073 1.00 71.81 76 GLN A N 1
ATOM 635 C CA . GLN A 1 76 ? 1.756 -17.366 -14.270 1.00 71.81 76 GLN A CA 1
ATOM 636 C C . GLN A 1 76 ? 1.620 -16.182 -15.234 1.00 71.81 76 GLN A C 1
ATOM 638 O O . GLN A 1 76 ? 2.470 -15.989 -16.099 1.00 71.81 76 GLN A O 1
ATOM 643 N N . ASP A 1 77 ? 0.571 -15.373 -15.083 1.00 83.19 77 ASP A N 1
ATOM 644 C CA . ASP A 1 77 ? 0.334 -14.214 -15.934 1.00 83.19 77 ASP A CA 1
ATOM 645 C C . ASP A 1 77 ? 1.221 -13.035 -15.514 1.00 83.19 77 ASP A C 1
ATOM 647 O O . ASP A 1 77 ? 1.089 -12.477 -14.421 1.00 83.19 77 ASP A O 1
ATOM 651 N N . 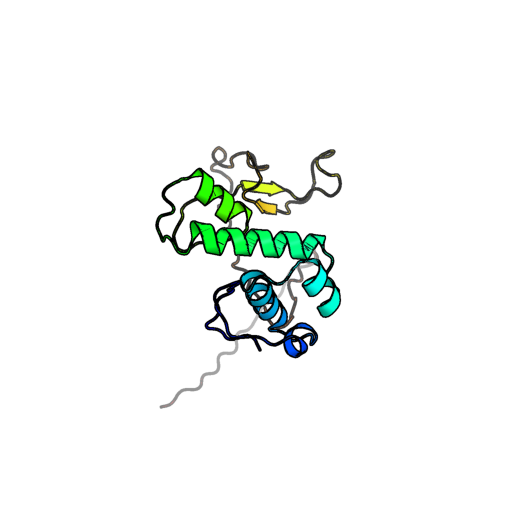GLN A 1 78 ? 2.110 -12.625 -16.418 1.00 83.38 78 GLN A N 1
ATOM 652 C CA . GLN A 1 78 ? 2.995 -11.478 -16.239 1.00 83.38 78 GLN A CA 1
ATOM 653 C C . GLN A 1 78 ? 2.229 -10.180 -15.939 1.00 83.38 78 GLN A C 1
ATOM 655 O O . GLN A 1 78 ? 2.737 -9.329 -15.206 1.00 83.38 78 GLN A O 1
ATOM 660 N N . SER A 1 79 ? 1.017 -10.016 -16.474 1.00 87.19 79 SER A N 1
ATOM 661 C CA . SER A 1 79 ? 0.201 -8.824 -16.237 1.00 87.19 79 SER A CA 1
ATOM 662 C C . SER A 1 79 ? -0.281 -8.746 -14.782 1.00 87.19 79 SER A C 1
ATOM 664 O O . SER A 1 79 ? -0.123 -7.704 -14.139 1.00 87.19 79 SER A O 1
ATOM 666 N N . LEU A 1 80 ? -0.742 -9.869 -14.222 1.00 87.44 80 LEU A N 1
ATOM 667 C CA . LEU A 1 80 ? -1.117 -9.996 -12.811 1.00 87.44 80 LEU A CA 1
ATOM 668 C C . LEU A 1 80 ? 0.092 -9.832 -11.887 1.00 87.44 80 LEU A C 1
ATOM 670 O O . LEU A 1 80 ? -0.011 -9.191 -10.841 1.00 87.44 80 LEU A O 1
ATOM 674 N N . LEU A 1 81 ? 1.258 -10.353 -12.280 1.00 85.88 81 LEU A N 1
ATOM 675 C CA . LEU A 1 81 ? 2.498 -10.142 -11.531 1.00 85.88 81 LEU A CA 1
ATOM 676 C C . LEU A 1 81 ? 2.886 -8.664 -11.480 1.00 85.88 81 LEU A C 1
ATOM 678 O O . LEU A 1 81 ? 3.239 -8.151 -10.417 1.00 85.88 81 LEU A O 1
ATOM 682 N N . LEU A 1 82 ? 2.797 -7.961 -12.609 1.00 87.88 82 LEU A N 1
ATOM 683 C CA . LEU A 1 82 ? 3.056 -6.527 -12.658 1.00 87.88 82 LEU A CA 1
ATOM 684 C C . LEU A 1 82 ? 2.042 -5.748 -11.811 1.00 87.88 82 LEU A C 1
ATOM 686 O O . LEU A 1 82 ? 2.428 -4.805 -11.119 1.00 87.88 82 LEU A O 1
ATOM 690 N N . GLU A 1 83 ? 0.766 -6.141 -11.814 1.00 89.44 83 GLU A N 1
ATOM 691 C CA . GLU A 1 83 ? -0.237 -5.535 -10.937 1.00 89.44 83 GLU A CA 1
ATOM 692 C C . GLU A 1 83 ? 0.087 -5.765 -9.455 1.00 89.44 83 GLU A C 1
ATOM 694 O O . GLU A 1 83 ? 0.085 -4.804 -8.681 1.00 89.44 83 GLU A O 1
ATOM 699 N N . ALA A 1 84 ? 0.467 -6.983 -9.062 1.00 88.31 84 ALA A N 1
ATOM 700 C CA . ALA A 1 84 ? 0.917 -7.270 -7.702 1.00 88.31 84 ALA A CA 1
ATOM 701 C C . ALA A 1 84 ? 2.105 -6.370 -7.310 1.00 88.31 84 ALA A C 1
ATOM 703 O O . ALA A 1 84 ? 2.144 -5.778 -6.228 1.00 88.31 84 ALA A O 1
ATOM 704 N N . LYS A 1 85 ? 3.068 -6.180 -8.216 1.00 88.19 85 LYS A N 1
ATOM 705 C CA . LYS A 1 85 ? 4.194 -5.267 -7.986 1.00 88.19 85 LYS A CA 1
ATOM 706 C C . LYS A 1 85 ? 3.773 -3.817 -7.828 1.00 88.19 85 LYS A C 1
ATOM 708 O O . LYS A 1 85 ? 4.258 -3.133 -6.929 1.00 88.19 85 LYS A O 1
ATOM 713 N N . ARG A 1 86 ? 2.824 -3.362 -8.637 1.00 90.75 86 ARG A N 1
ATOM 714 C CA . ARG A 1 86 ? 2.233 -2.023 -8.541 1.00 90.75 86 ARG A CA 1
ATOM 715 C C . ARG A 1 86 ? 1.439 -1.803 -7.253 1.00 90.75 86 ARG A C 1
ATOM 717 O O . ARG A 1 86 ? 1.368 -0.662 -6.798 1.00 90.75 86 ARG A O 1
ATOM 724 N N . LEU A 1 87 ? 0.874 -2.863 -6.675 1.00 90.12 87 LEU A N 1
ATOM 725 C CA . LEU A 1 87 ? 0.211 -2.857 -5.365 1.00 90.12 87 LEU A CA 1
ATOM 726 C C . LEU A 1 87 ? 1.189 -2.935 -4.180 1.00 90.12 87 LEU A C 1
ATOM 728 O O . LEU A 1 87 ? 0.771 -2.724 -3.046 1.00 90.12 87 LEU A O 1
ATOM 732 N N . GLY A 1 88 ? 2.480 -3.186 -4.428 1.00 87.88 88 GLY A N 1
ATOM 733 C CA . GLY A 1 88 ? 3.525 -3.176 -3.401 1.00 87.88 88 GLY A CA 1
ATOM 734 C C . GLY A 1 88 ? 3.874 -4.543 -2.807 1.00 87.88 88 GLY A C 1
ATOM 735 O O . GLY A 1 88 ? 4.558 -4.595 -1.786 1.00 87.88 88 GLY A O 1
ATOM 736 N N . PHE A 1 89 ? 3.457 -5.656 -3.423 1.00 85.88 89 PHE A N 1
ATOM 737 C CA . PHE A 1 89 ? 3.808 -6.993 -2.930 1.00 85.88 89 PHE A CA 1
ATOM 738 C C . PHE A 1 89 ? 5.320 -7.266 -3.035 1.00 85.88 89 PHE A C 1
ATOM 740 O O . PHE A 1 89 ? 5.938 -7.171 -4.109 1.00 85.88 89 PHE A O 1
ATOM 747 N N . SER A 1 90 ? 5.922 -7.623 -1.896 1.00 77.94 90 SER A N 1
ATOM 748 C CA . SER A 1 90 ? 7.362 -7.853 -1.764 1.00 77.94 90 SER A CA 1
ATOM 749 C C . SER A 1 90 ? 7.812 -9.135 -2.469 1.00 77.94 90 SER A C 1
ATOM 751 O O . SER A 1 90 ? 7.028 -10.030 -2.788 1.00 77.94 90 SER A O 1
ATOM 753 N N . ASN A 1 91 ? 9.097 -9.184 -2.814 1.00 63.38 91 ASN A N 1
ATOM 754 C CA . ASN A 1 91 ? 9.644 -10.207 -3.689 1.00 63.38 91 ASN A CA 1
ATOM 755 C C . ASN A 1 91 ? 10.184 -11.406 -2.910 1.00 63.38 91 ASN A C 1
ATOM 757 O O . ASN A 1 91 ? 11.265 -11.327 -2.338 1.00 63.38 91 ASN A O 1
ATOM 761 N N . LYS A 1 92 ? 9.470 -12.534 -2.947 1.00 58.84 92 LYS A N 1
ATOM 762 C CA . LYS A 1 92 ? 10.092 -13.856 -2.759 1.00 58.84 92 LYS A CA 1
ATOM 763 C C . LYS A 1 92 ? 10.026 -14.744 -4.007 1.00 58.84 92 LYS A C 1
ATOM 765 O O . LYS A 1 92 ? 10.747 -15.729 -4.052 1.00 58.84 92 LYS A O 1
ATOM 770 N N . GLN A 1 93 ? 9.203 -14.412 -5.009 1.00 54.12 93 GLN A N 1
ATOM 771 C CA . GLN A 1 93 ? 8.880 -15.345 -6.100 1.00 54.12 93 GLN A CA 1
ATOM 772 C C . GLN A 1 93 ? 8.965 -14.771 -7.531 1.00 54.12 93 GLN A C 1
ATOM 774 O O . GLN A 1 93 ? 8.852 -15.557 -8.466 1.00 54.12 93 GLN A O 1
ATOM 779 N N . PHE A 1 94 ? 9.171 -13.459 -7.752 1.00 65.00 94 PHE A N 1
ATOM 780 C CA . PHE A 1 94 ? 8.947 -12.855 -9.083 1.00 65.00 94 PHE A CA 1
ATOM 781 C C . PHE A 1 94 ? 10.059 -11.899 -9.546 1.00 65.00 94 PHE A C 1
ATOM 783 O O . PHE A 1 94 ? 10.305 -10.861 -8.936 1.00 65.00 94 PHE A O 1
ATOM 790 N N . ASP A 1 95 ? 10.696 -12.185 -10.678 1.00 73.00 95 ASP A N 1
ATOM 791 C CA . ASP A 1 95 ? 11.791 -11.362 -11.208 1.00 73.00 95 ASP A CA 1
ATOM 792 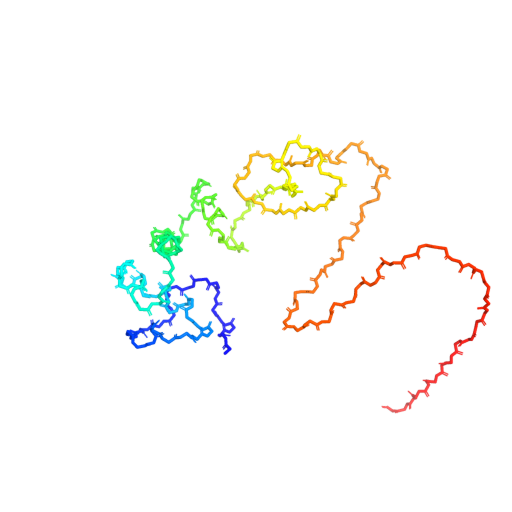C C . ASP A 1 95 ? 11.284 -10.253 -12.154 1.00 73.00 95 ASP A C 1
ATOM 794 O O . ASP A 1 95 ? 11.491 -10.285 -13.364 1.00 73.00 95 ASP A O 1
ATOM 798 N N . ILE A 1 96 ? 10.544 -9.277 -11.610 1.00 83.56 96 ILE A N 1
ATOM 799 C CA . ILE A 1 96 ? 10.168 -8.051 -12.337 1.00 83.56 96 ILE A CA 1
ATOM 800 C C . ILE A 1 96 ? 11.036 -6.902 -11.834 1.00 83.56 96 ILE A C 1
ATOM 802 O O . ILE A 1 96 ? 11.045 -6.593 -10.641 1.00 83.56 96 ILE A O 1
ATOM 806 N N . ARG A 1 97 ? 11.730 -6.238 -12.760 1.00 86.50 97 ARG A N 1
ATOM 807 C CA . ARG A 1 97 ? 12.567 -5.068 -12.481 1.00 86.50 97 ARG A CA 1
ATOM 808 C C . ARG A 1 97 ? 11.706 -3.795 -12.340 1.00 86.50 97 ARG A C 1
ATOM 810 O O . ARG A 1 97 ? 10.906 -3.524 -13.235 1.00 86.50 97 ARG A O 1
ATOM 817 N N . PRO A 1 98 ? 11.875 -2.986 -11.276 1.00 90.50 98 PRO A N 1
ATOM 818 C CA . PRO A 1 98 ? 11.280 -1.652 -11.190 1.00 90.50 98 PRO A CA 1
ATOM 819 C C . PRO A 1 98 ? 12.048 -0.620 -12.030 1.00 90.50 98 PRO A C 1
ATOM 821 O O . PRO A 1 98 ? 13.225 -0.799 -12.340 1.00 90.50 98 PRO A O 1
ATOM 824 N N . PHE A 1 99 ? 11.397 0.500 -12.327 1.00 89.75 99 PHE A N 1
ATOM 825 C CA . PHE A 1 99 ? 12.006 1.659 -12.976 1.00 89.75 99 PHE A CA 1
ATOM 826 C C . PHE A 1 99 ? 12.608 2.621 -11.953 1.00 89.75 99 PHE A C 1
ATOM 828 O O . PHE A 1 99 ? 12.068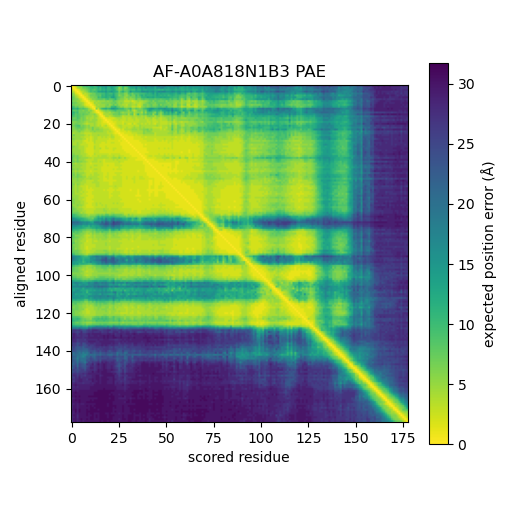 2.794 -10.857 1.00 89.75 99 PHE A O 1
ATOM 835 N N . VAL A 1 100 ? 13.707 3.267 -12.330 1.00 89.94 100 VAL A N 1
ATOM 836 C CA . VAL A 1 100 ? 14.391 4.309 -11.561 1.00 89.94 100 VAL A CA 1
ATOM 837 C C . VAL A 1 100 ? 13.855 5.666 -11.993 1.00 89.94 100 VAL A C 1
ATOM 839 O O . VAL A 1 100 ? 13.997 6.053 -13.153 1.00 89.94 100 VAL A O 1
ATOM 842 N N . LYS A 1 101 ? 13.268 6.408 -11.054 1.00 88.25 101 LYS A N 1
ATOM 843 C CA . LYS A 1 101 ? 12.731 7.750 -11.299 1.00 88.25 101 LYS A CA 1
ATOM 844 C C . LYS A 1 101 ? 13.435 8.793 -10.443 1.00 88.25 101 LYS A C 1
ATOM 846 O O . LYS A 1 101 ? 13.756 8.530 -9.283 1.00 88.25 101 LYS A O 1
ATOM 851 N N . LYS A 1 102 ? 13.693 9.966 -11.024 1.00 87.75 102 LYS A N 1
ATOM 852 C CA . LYS A 1 102 ? 14.350 11.099 -10.366 1.00 87.75 102 LYS A CA 1
ATOM 853 C C . LYS A 1 102 ? 13.295 11.996 -9.730 1.00 87.75 102 LYS A C 1
ATOM 855 O O . LYS A 1 102 ? 12.314 12.378 -10.364 1.00 87.75 102 LYS A O 1
ATOM 860 N N . ILE A 1 103 ? 13.487 12.336 -8.460 1.00 86.25 103 ILE A N 1
ATOM 861 C CA . ILE A 1 103 ? 12.605 13.266 -7.758 1.00 86.25 103 ILE A CA 1
ATOM 862 C C . ILE A 1 103 ? 12.890 14.672 -8.273 1.00 86.25 103 ILE A C 1
ATOM 864 O O . ILE A 1 103 ? 14.020 15.154 -8.226 1.00 86.25 103 ILE A O 1
ATOM 868 N N . ASN A 1 104 ? 11.838 15.337 -8.735 1.00 80.19 104 ASN A N 1
ATOM 869 C CA . ASN A 1 104 ? 11.891 16.711 -9.189 1.00 80.19 104 ASN A CA 1
ATOM 870 C C . ASN A 1 104 ? 10.808 17.529 -8.487 1.00 80.19 104 ASN A C 1
ATOM 872 O O . ASN A 1 104 ? 9.628 17.192 -8.558 1.00 80.19 104 ASN A O 1
ATOM 876 N N . ILE A 1 105 ? 11.217 18.612 -7.828 1.00 82.88 105 ILE A N 1
ATOM 877 C CA . ILE A 1 105 ? 10.314 19.516 -7.104 1.00 82.88 105 ILE A CA 1
ATOM 878 C C . ILE A 1 105 ? 9.392 20.315 -8.035 1.00 82.88 105 ILE A C 1
ATOM 880 O O . ILE A 1 105 ? 8.376 20.826 -7.578 1.00 82.88 105 ILE A O 1
ATOM 884 N N . VAL A 1 106 ? 9.721 20.399 -9.329 1.00 84.00 106 VAL A N 1
ATOM 885 C CA . VAL A 1 106 ? 8.919 21.095 -10.348 1.00 84.00 106 VAL A CA 1
ATOM 886 C C . VAL A 1 106 ? 8.275 20.110 -11.329 1.00 84.00 106 VAL A C 1
ATOM 888 O O . VAL A 1 106 ? 8.122 20.407 -12.506 1.00 84.00 106 VAL A O 1
ATOM 891 N N . PHE A 1 107 ? 7.944 18.895 -10.877 1.00 76.06 107 PHE A N 1
ATOM 892 C CA . PHE A 1 107 ? 7.168 17.912 -11.655 1.00 76.06 107 PHE A CA 1
ATOM 893 C C . PHE A 1 107 ? 7.703 17.602 -13.068 1.00 76.06 107 PHE A C 1
ATOM 895 O O . PHE A 1 107 ? 6.941 17.238 -13.959 1.00 76.06 107 PHE A O 1
ATOM 902 N N . GLY A 1 108 ? 9.015 17.713 -13.286 1.00 71.75 108 GLY A N 1
ATOM 903 C CA . GLY A 1 108 ? 9.623 17.440 -14.590 1.00 71.75 108 GLY A CA 1
ATOM 904 C C . GLY A 1 108 ? 9.765 18.653 -15.513 1.00 71.75 108 GLY A C 1
ATOM 905 O O . GLY A 1 108 ? 10.326 18.489 -16.589 1.00 71.75 108 GLY A O 1
ATOM 906 N N . GLU A 1 109 ? 9.336 19.856 -15.113 1.00 78.06 109 GLU A N 1
ATOM 907 C CA . GLU A 1 109 ? 9.478 21.061 -15.953 1.00 78.06 109 GLU A CA 1
ATOM 908 C C . GLU A 1 109 ? 10.942 21.463 -16.181 1.00 78.06 109 GLU A C 1
ATOM 910 O O . GLU A 1 109 ? 11.320 21.875 -17.275 1.00 78.06 109 GLU A O 1
ATOM 915 N N . TRP A 1 110 ? 11.781 21.321 -15.152 1.00 74.75 110 TRP A N 1
ATOM 916 C CA . TRP A 1 110 ? 13.195 21.702 -15.186 1.00 74.75 110 TRP A CA 1
ATOM 917 C C . TRP A 1 110 ? 14.072 20.544 -14.750 1.00 74.75 110 TRP A C 1
ATOM 919 O O . TRP A 1 110 ? 13.718 19.834 -13.818 1.00 74.75 110 TRP A O 1
ATOM 929 N N . SER A 1 111 ? 15.249 20.369 -15.345 1.00 73.56 111 SER A N 1
ATOM 930 C CA . SER A 1 111 ? 16.182 19.328 -14.902 1.00 73.56 111 SER A CA 1
ATOM 931 C C . SER A 1 111 ? 16.571 19.523 -13.433 1.00 73.56 111 SER A C 1
ATOM 933 O O . SER A 1 111 ? 17.174 20.532 -13.066 1.00 73.56 111 SER A O 1
ATOM 935 N N . ALA A 1 112 ? 16.247 18.541 -12.587 1.00 74.25 112 ALA A N 1
ATOM 936 C CA . ALA A 1 112 ? 16.633 18.562 -11.182 1.00 74.25 112 ALA A CA 1
ATOM 937 C C . ALA A 1 112 ? 18.165 18.494 -11.053 1.00 74.25 112 ALA A C 1
ATOM 939 O O . ALA A 1 112 ? 18.807 17.587 -11.590 1.00 74.25 112 ALA A O 1
ATOM 940 N N . GLN A 1 113 ? 18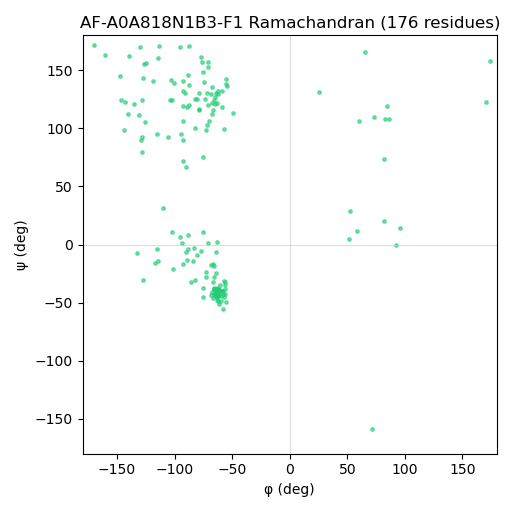.747 19.446 -10.322 1.00 75.81 113 GLN A N 1
ATOM 941 C CA . GLN A 1 113 ? 20.196 19.522 -10.107 1.00 75.81 113 GLN A CA 1
ATOM 942 C C . GLN A 1 113 ? 20.717 18.441 -9.151 1.00 75.81 113 GLN A C 1
ATOM 944 O O . GLN A 1 113 ? 21.889 18.087 -9.211 1.00 75.81 113 GLN A O 1
ATOM 949 N N . THR A 1 114 ? 19.861 17.913 -8.276 1.00 80.62 114 THR A N 1
ATOM 950 C CA . THR A 1 114 ? 20.221 16.929 -7.253 1.00 80.62 114 THR A CA 1
ATOM 951 C C . THR A 1 114 ? 19.781 15.522 -7.638 1.00 80.62 114 THR A C 1
ATOM 953 O O . THR A 1 114 ? 18.698 15.320 -8.184 1.00 80.62 114 THR A O 1
ATOM 956 N N . ASP A 1 115 ? 20.612 14.533 -7.322 1.00 84.00 115 ASP A N 1
ATOM 957 C CA . ASP A 1 115 ? 20.404 13.129 -7.680 1.00 84.00 115 ASP A CA 1
ATOM 958 C C . ASP A 1 115 ? 19.668 12.360 -6.573 1.00 84.00 115 ASP A C 1
ATOM 960 O O . ASP A 1 115 ? 20.238 11.541 -5.855 1.00 84.00 115 ASP A O 1
ATOM 964 N N . TYR A 1 116 ? 18.371 12.648 -6.434 1.00 86.25 116 TYR A N 1
ATOM 965 C CA . TYR A 1 116 ? 17.455 11.901 -5.569 1.00 86.25 116 TYR A CA 1
ATOM 966 C C . TYR A 1 116 ? 16.587 10.964 -6.404 1.00 86.25 116 TYR A C 1
ATOM 968 O O . TYR A 1 116 ? 15.878 11.417 -7.302 1.00 86.25 116 TYR A O 1
ATOM 976 N N . PHE A 1 117 ? 16.606 9.668 -6.088 1.00 89.06 117 PHE A N 1
ATOM 977 C CA . PHE A 1 117 ? 15.906 8.645 -6.865 1.00 89.06 117 PHE A CA 1
ATOM 978 C C . P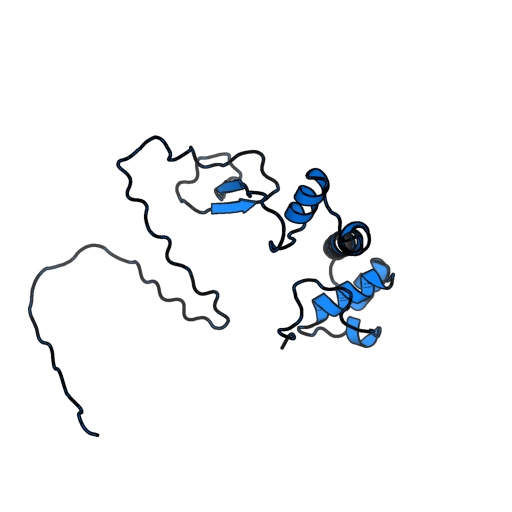HE A 1 117 ? 14.980 7.787 -6.009 1.00 89.06 117 PHE A C 1
ATOM 980 O O . PHE A 1 117 ? 15.200 7.600 -4.813 1.00 89.06 117 PHE A O 1
ATOM 987 N N . TYR A 1 118 ? 13.971 7.213 -6.655 1.00 90.06 118 TYR A N 1
ATOM 988 C CA . TYR A 1 118 ? 13.114 6.179 -6.089 1.00 90.06 118 TYR A CA 1
ATOM 989 C C . TYR A 1 118 ? 12.819 5.100 -7.134 1.00 90.06 118 TYR A C 1
ATOM 991 O O . TYR A 1 118 ? 12.999 5.302 -8.337 1.00 90.06 118 TYR A O 1
ATOM 999 N N . LEU A 1 119 ? 12.375 3.936 -6.659 1.00 91.12 119 LEU A N 1
ATOM 1000 C CA . LEU A 1 119 ? 11.981 2.814 -7.504 1.00 91.12 119 LEU A CA 1
ATOM 1001 C C . LEU A 1 119 ? 10.462 2.759 -7.634 1.00 91.12 119 LEU A C 1
ATOM 1003 O O . LEU A 1 119 ? 9.742 2.939 -6.652 1.00 91.12 119 LEU A O 1
ATOM 1007 N N . THR A 1 120 ? 9.967 2.468 -8.833 1.00 91.75 120 THR A N 1
ATOM 1008 C CA . THR A 1 120 ? 8.529 2.325 -9.076 1.00 91.75 120 THR A CA 1
ATOM 1009 C C . THR A 1 120 ? 8.221 1.302 -10.163 1.00 91.75 120 THR A C 1
ATOM 1011 O O . THR A 1 120 ? 8.929 1.191 -11.158 1.00 91.75 120 THR A O 1
ATOM 1014 N N . TYR A 1 121 ? 7.118 0.572 -10.000 1.00 92.00 121 TYR A N 1
ATOM 1015 C CA . TYR A 1 121 ? 6.554 -0.307 -11.036 1.00 92.00 121 TYR A CA 1
ATOM 1016 C C . TYR A 1 121 ? 5.482 0.393 -11.892 1.00 92.00 121 TYR A C 1
ATOM 1018 O O . TYR A 1 121 ? 4.879 -0.219 -12.776 1.00 92.00 121 TYR A O 1
ATOM 1026 N N . HIS A 1 122 ? 5.220 1.676 -11.623 1.00 93.06 122 HIS A N 1
ATOM 1027 C CA . HIS A 1 122 ? 4.278 2.514 -12.376 1.00 93.06 122 HIS A CA 1
ATOM 1028 C C . HIS A 1 122 ? 4.959 3.350 -13.473 1.00 93.06 122 HIS A C 1
ATOM 1030 O O . HIS A 1 122 ? 4.309 4.192 -14.081 1.00 93.06 122 HIS A O 1
ATOM 1036 N N . GLY A 1 123 ? 6.256 3.141 -13.717 1.00 88.69 123 GLY A N 1
ATOM 1037 C CA . GLY A 1 123 ? 6.992 3.772 -14.817 1.00 88.69 123 GLY A CA 1
ATOM 1038 C C . GLY A 1 123 ? 6.917 2.976 -16.124 1.00 88.69 123 GLY A C 1
ATOM 1039 O O . GLY A 1 123 ? 6.460 1.833 -16.129 1.00 88.69 123 GLY A O 1
ATOM 1040 N N . ASN A 1 124 ? 7.404 3.587 -17.206 1.00 89.62 124 ASN A N 1
ATOM 1041 C CA . ASN A 1 124 ? 7.594 2.945 -18.514 1.00 89.62 124 ASN A CA 1
ATOM 1042 C C . ASN A 1 124 ? 9.076 2.905 -18.949 1.00 89.62 124 ASN A C 1
ATOM 1044 O O . ASN A 1 124 ? 9.436 2.161 -19.858 1.00 89.62 124 ASN A O 1
ATOM 1048 N N . ASP A 1 125 ? 9.929 3.696 -18.300 1.00 90.12 125 ASP A N 1
ATOM 1049 C CA . ASP A 1 125 ? 11.311 3.994 -18.676 1.00 90.12 125 ASP A CA 1
ATOM 1050 C C . ASP A 1 125 ? 12.072 4.517 -17.446 1.00 90.12 125 ASP A C 1
ATOM 1052 O O . ASP A 1 125 ? 11.458 4.903 -16.446 1.00 90.12 125 ASP A O 1
ATOM 1056 N N . ASP A 1 126 ? 13.402 4.511 -17.492 1.00 89.06 126 ASP A N 1
ATOM 1057 C CA . ASP A 1 126 ? 14.242 5.065 -16.428 1.00 89.06 126 ASP A CA 1
ATOM 1058 C C . ASP A 1 126 ? 14.597 6.528 -16.721 1.00 89.06 126 ASP A C 1
ATOM 1060 O O . ASP A 1 126 ? 14.938 6.868 -17.851 1.00 89.06 126 ASP A O 1
ATOM 1064 N N . ASP A 1 127 ? 14.608 7.380 -15.692 1.00 84.44 127 ASP A N 1
ATOM 1065 C CA . ASP A 1 127 ? 15.028 8.789 -15.834 1.00 84.44 127 ASP A CA 1
ATOM 1066 C C . ASP A 1 127 ? 16.558 8.945 -15.913 1.00 84.44 127 ASP A C 1
ATOM 1068 O O . ASP A 1 127 ? 17.082 10.045 -16.101 1.00 84.44 127 ASP A O 1
ATOM 1072 N N . ILE A 1 128 ? 17.292 7.844 -15.740 1.00 81.19 128 ILE A N 1
ATOM 1073 C CA . ILE A 1 128 ? 18.738 7.795 -15.920 1.00 81.19 128 ILE A CA 1
ATOM 1074 C C . ILE A 1 128 ? 19.057 7.374 -17.352 1.00 81.19 128 ILE A C 1
ATOM 1076 O O . ILE A 1 128 ? 18.549 6.374 -17.857 1.00 81.19 128 ILE A O 1
ATOM 1080 N N . GLN A 1 129 ? 19.954 8.107 -18.007 1.00 65.88 129 GLN A N 1
ATOM 1081 C CA . GLN A 1 129 ? 20.563 7.602 -19.231 1.00 65.88 129 GLN A CA 1
ATOM 1082 C C . GLN A 1 129 ? 21.452 6.414 -18.864 1.00 65.88 129 GLN A C 1
ATOM 1084 O O . GLN A 1 129 ? 22.188 6.463 -17.877 1.00 65.88 129 GLN A O 1
ATOM 1089 N N . SER A 1 130 ? 21.368 5.335 -19.637 1.00 53.19 130 SER A N 1
ATOM 1090 C CA . SER A 1 130 ? 22.138 4.115 -19.418 1.00 53.19 130 SER A CA 1
ATOM 1091 C C . SER A 1 130 ? 23.623 4.452 -19.225 1.00 53.19 130 SER A C 1
ATOM 1093 O O . SER A 1 130 ? 24.295 4.872 -20.165 1.00 53.19 130 SER A O 1
ATOM 1095 N N . TYR A 1 131 ? 24.167 4.238 -18.022 1.00 46.91 131 TYR A N 1
ATOM 1096 C CA . TYR A 1 131 ? 25.592 4.457 -17.708 1.00 46.91 131 TYR A CA 1
ATOM 1097 C C . TYR A 1 131 ? 26.550 3.540 -18.500 1.00 46.91 131 TYR A C 1
ATOM 1099 O O . TYR A 1 131 ? 27.764 3.577 -18.310 1.00 46.91 131 TYR A O 1
ATOM 1107 N N . THR A 1 132 ? 26.034 2.702 -19.398 1.00 41.62 132 THR A N 1
ATOM 1108 C CA . THR A 1 132 ? 26.744 1.611 -20.070 1.00 41.62 132 THR A CA 1
ATOM 1109 C C . THR A 1 132 ? 27.790 2.040 -21.105 1.00 41.62 132 THR A C 1
ATOM 1111 O O . THR A 1 132 ? 28.410 1.168 -21.701 1.00 41.62 132 THR A O 1
ATOM 1114 N N . GLN A 1 133 ? 28.026 3.336 -21.330 1.00 42.53 133 GLN A N 1
ATOM 1115 C CA . GLN A 1 133 ? 28.943 3.812 -22.382 1.00 42.53 133 GLN A CA 1
ATOM 1116 C C . GLN A 1 133 ? 30.194 4.547 -21.862 1.00 42.53 133 GLN A C 1
ATOM 1118 O O . GLN A 1 133 ? 31.060 4.874 -22.665 1.00 42.53 133 GLN A O 1
ATOM 1123 N N . ASN A 1 134 ? 30.347 4.779 -20.550 1.00 37.56 134 ASN A N 1
ATOM 1124 C CA . ASN A 1 134 ? 31.564 5.402 -20.006 1.00 37.56 134 ASN A CA 1
ATOM 1125 C C . ASN A 1 134 ? 32.337 4.434 -19.091 1.00 37.56 134 ASN A C 1
ATOM 1127 O O . ASN A 1 134 ? 32.052 4.376 -17.893 1.00 37.56 134 ASN A O 1
ATOM 1131 N N . PRO A 1 135 ? 33.350 3.708 -19.609 1.00 46.19 135 PRO A N 1
ATOM 1132 C CA . PRO A 1 135 ? 34.194 2.810 -18.809 1.00 46.19 135 PRO A CA 1
ATOM 1133 C C . PRO A 1 135 ? 35.039 3.531 -17.738 1.00 46.19 135 PRO A C 1
ATOM 1135 O O . PRO A 1 135 ? 35.691 2.877 -16.929 1.00 46.19 135 PRO A O 1
ATOM 1138 N N . SER A 1 136 ? 35.028 4.866 -17.720 1.00 48.34 136 SER A N 1
ATOM 1139 C CA . SER A 1 136 ? 35.866 5.717 -16.868 1.00 48.34 136 SER A CA 1
ATOM 1140 C C . SER A 1 136 ? 35.259 6.056 -15.502 1.00 48.34 136 SER A C 1
ATOM 1142 O O . SER A 1 136 ? 35.971 6.578 -14.647 1.00 48.34 136 SER A O 1
ATOM 1144 N N . PHE A 1 137 ? 33.962 5.806 -15.277 1.00 43.97 137 PHE A N 1
ATOM 1145 C CA . PHE A 1 137 ? 33.351 6.070 -13.971 1.00 43.97 137 PHE A CA 1
ATOM 1146 C C . PHE A 1 137 ? 33.521 4.853 -13.055 1.00 43.97 137 PHE A C 1
ATOM 1148 O O . PHE A 1 137 ? 33.041 3.766 -13.390 1.00 43.97 137 PHE A O 1
ATOM 1155 N N . PRO A 1 138 ? 34.189 4.997 -11.895 1.00 43.34 138 PRO A N 1
ATOM 1156 C CA . PRO A 1 138 ? 34.318 3.894 -10.960 1.00 43.34 138 PRO A CA 1
ATOM 1157 C C . PRO A 1 138 ? 32.922 3.488 -10.487 1.00 43.34 138 PRO A C 1
ATOM 1159 O O . PRO A 1 138 ? 32.134 4.332 -10.059 1.00 43.34 138 PRO A O 1
ATOM 1162 N N . LYS A 1 139 ? 32.616 2.187 -10.555 1.00 50.84 139 LYS A N 1
ATOM 1163 C CA . LYS A 1 139 ? 31.451 1.605 -9.881 1.00 50.84 139 LYS A CA 1
ATOM 1164 C C . LYS A 1 139 ? 31.586 1.927 -8.392 1.00 50.84 139 LYS A C 1
ATOM 1166 O O . LYS A 1 139 ? 32.364 1.278 -7.697 1.00 50.84 139 LYS A O 1
ATOM 1171 N N . GLN A 1 140 ? 30.896 2.957 -7.914 1.00 57.12 140 GLN A N 1
ATOM 1172 C CA . GLN A 1 140 ? 30.901 3.283 -6.494 1.00 57.12 140 GLN A CA 1
ATOM 1173 C C . GLN A 1 140 ? 30.087 2.224 -5.753 1.00 57.12 140 GLN A C 1
ATOM 1175 O O . GLN A 1 140 ? 28.982 1.864 -6.162 1.00 57.12 140 GLN A O 1
ATOM 1180 N N . GLN A 1 141 ? 30.662 1.685 -4.684 1.00 51.97 141 GLN A N 1
ATOM 1181 C CA . GLN A 1 141 ? 29.988 0.728 -3.820 1.00 51.97 141 GLN A CA 1
ATOM 1182 C C . GLN A 1 141 ? 28.917 1.484 -3.029 1.00 51.97 141 GLN A C 1
ATOM 1184 O O . GLN A 1 141 ? 29.237 2.433 -2.316 1.00 51.97 141 GLN A O 1
ATOM 1189 N N . ALA A 1 142 ? 27.650 1.097 -3.182 1.00 57.31 142 ALA A N 1
ATOM 1190 C CA . ALA A 1 142 ? 26.573 1.707 -2.416 1.00 57.31 142 ALA A CA 1
ATOM 1191 C C . ALA A 1 142 ? 26.743 1.332 -0.932 1.00 57.31 142 ALA A C 1
ATOM 1193 O O . ALA A 1 142 ? 26.760 0.136 -0.618 1.00 57.31 142 ALA A O 1
ATOM 1194 N N . PRO A 1 143 ? 26.869 2.301 -0.011 1.00 52.84 143 PRO A N 1
ATOM 1195 C CA . PRO A 1 143 ? 26.792 1.994 1.406 1.00 52.84 143 PRO A CA 1
ATOM 1196 C C . PRO A 1 143 ? 25.386 1.457 1.697 1.00 52.84 143 PRO A C 1
ATOM 1198 O O . PRO A 1 143 ? 24.384 2.111 1.408 1.00 52.84 143 PRO A O 1
ATOM 1201 N N . ILE A 1 144 ? 25.301 0.238 2.230 1.00 56.22 144 ILE A N 1
ATOM 1202 C CA . ILE A 1 144 ? 24.028 -0.342 2.659 1.00 56.22 144 ILE A CA 1
ATOM 1203 C C . ILE A 1 144 ? 23.593 0.438 3.900 1.00 56.22 144 ILE A C 1
ATOM 1205 O O . ILE A 1 144 ? 24.188 0.298 4.967 1.00 56.22 144 ILE A O 1
ATOM 1209 N N . GLY A 1 145 ? 22.588 1.299 3.746 1.00 49.41 145 GLY A N 1
ATOM 1210 C CA . GLY A 1 145 ? 22.004 2.028 4.866 1.00 49.41 145 GLY A CA 1
ATOM 1211 C C . GLY A 1 145 ? 21.346 1.063 5.852 1.00 49.41 145 GLY A C 1
ATOM 1212 O O . GLY A 1 145 ? 20.551 0.206 5.468 1.00 49.41 145 GLY A O 1
ATOM 1213 N N . SER A 1 146 ? 21.667 1.201 7.132 1.00 43.47 146 SER A N 1
ATOM 1214 C CA . SER A 1 146 ? 20.946 0.566 8.233 1.00 43.47 146 SER A CA 1
ATOM 1215 C C . SER A 1 146 ? 19.524 1.132 8.303 1.00 43.47 146 SER A C 1
ATOM 1217 O O . SER A 1 146 ? 19.319 2.331 8.478 1.00 43.47 146 SER A O 1
ATOM 1219 N N . SER A 1 147 ? 18.520 0.264 8.179 1.00 37.84 147 SER A N 1
ATOM 1220 C CA . SER A 1 147 ? 17.131 0.602 8.500 1.00 37.84 147 SER A CA 1
ATOM 1221 C C . SER A 1 147 ? 17.008 0.711 10.022 1.00 37.84 147 SER A C 1
ATOM 1223 O O . SER A 1 147 ? 17.026 -0.305 10.716 1.00 37.84 147 SER A O 1
ATOM 1225 N N . TYR A 1 148 ? 16.955 1.928 10.563 1.00 35.50 148 TYR A N 1
ATOM 1226 C CA . TYR A 1 148 ? 16.981 2.140 12.013 1.00 35.50 148 TYR A CA 1
ATOM 1227 C C . TYR A 1 148 ? 15.587 2.081 12.655 1.00 35.50 148 TYR A C 1
ATOM 1229 O O . TYR A 1 148 ? 14.670 2.733 12.157 1.00 35.50 148 TYR A O 1
ATOM 1237 N N . PRO A 1 149 ? 15.441 1.415 13.821 1.00 34.25 149 PRO A N 1
ATOM 1238 C CA . PRO A 1 149 ? 14.309 1.610 14.7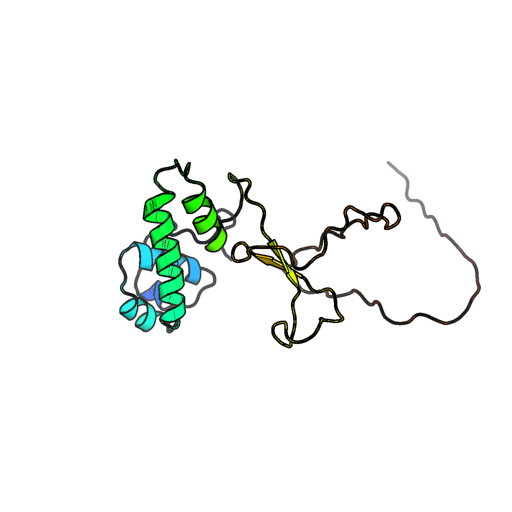19 1.00 34.25 149 PRO A CA 1
ATOM 1239 C C . PRO A 1 149 ? 14.554 2.709 15.771 1.00 34.25 149 PRO A C 1
ATOM 1241 O O . PRO A 1 149 ? 13.624 3.049 16.484 1.00 34.25 149 PRO A O 1
ATOM 1244 N N . ASN A 1 150 ? 15.759 3.287 15.887 1.00 25.47 150 ASN A N 1
ATOM 1245 C CA . ASN A 1 150 ? 16.053 4.385 16.820 1.00 25.47 150 ASN A CA 1
ATOM 1246 C C . ASN A 1 150 ? 17.097 5.339 16.218 1.00 25.47 150 ASN A C 1
ATOM 1248 O O . ASN A 1 150 ? 18.177 4.916 15.811 1.00 25.47 150 ASN A O 1
ATOM 1252 N N . VAL A 1 151 ? 16.751 6.623 16.132 1.00 31.53 151 VAL A N 1
ATOM 1253 C CA . VAL A 1 151 ? 17.527 7.680 15.471 1.00 31.53 151 VAL A CA 1
ATOM 1254 C C . VAL A 1 151 ? 18.845 7.958 16.206 1.00 31.53 151 VAL A C 1
ATOM 1256 O O . VAL A 1 151 ? 18.846 8.503 17.305 1.00 31.53 151 VAL A O 1
ATOM 1259 N N . GLN A 1 152 ? 19.969 7.700 15.538 1.00 25.70 152 GLN A N 1
ATOM 1260 C CA . GLN A 1 152 ? 21.148 8.567 15.591 1.00 25.70 152 GLN A CA 1
ATOM 1261 C C . GLN A 1 152 ? 21.556 8.869 14.148 1.00 25.70 152 GLN A C 1
ATOM 1263 O O . GLN A 1 152 ? 22.272 8.115 13.496 1.00 25.70 152 GLN A O 1
ATOM 1268 N N . LEU A 1 153 ? 21.033 9.978 13.625 1.00 34.00 153 LEU A N 1
ATOM 1269 C CA . LEU A 1 153 ? 21.552 10.600 12.414 1.00 34.00 153 LEU A CA 1
ATOM 1270 C C . LEU A 1 153 ? 22.941 11.152 12.735 1.00 34.00 153 LEU A C 1
ATOM 1272 O O . LEU A 1 153 ? 23.073 12.117 13.485 1.00 34.00 153 LEU A O 1
ATOM 1276 N N . THR A 1 154 ? 23.987 10.573 12.156 1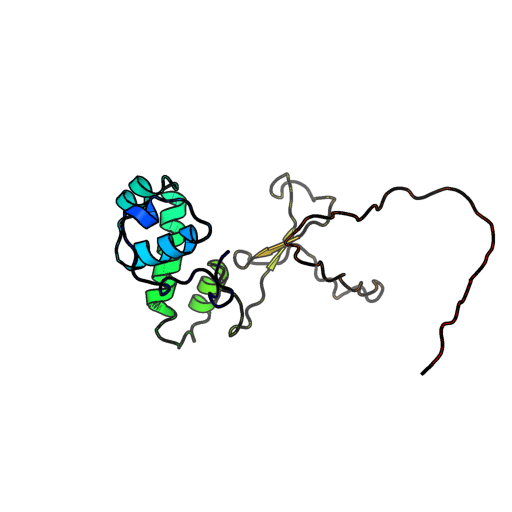.00 30.16 154 THR A N 1
ATOM 1277 C CA . THR A 1 154 ? 25.250 11.290 11.972 1.00 30.16 154 THR A CA 1
ATOM 1278 C C . THR A 1 154 ? 25.879 10.865 10.656 1.00 30.16 154 THR A C 1
ATOM 1280 O O . THR A 1 154 ? 26.552 9.848 10.568 1.00 30.16 154 THR A O 1
ATOM 1283 N N . PHE A 1 155 ? 25.681 11.691 9.634 1.00 29.72 155 PHE A N 1
ATOM 1284 C CA . PHE A 1 155 ? 26.670 11.876 8.582 1.00 29.72 155 PHE A CA 1
ATOM 1285 C C . PHE A 1 155 ? 26.874 13.382 8.434 1.00 29.72 155 PHE A C 1
ATOM 1287 O O . PHE A 1 155 ? 26.167 14.057 7.691 1.00 29.72 155 PHE A O 1
ATOM 1294 N N . CYS A 1 156 ? 27.824 13.924 9.196 1.00 27.48 156 CYS A N 1
ATOM 1295 C CA . CYS A 1 156 ? 28.378 15.240 8.912 1.00 27.48 156 CYS A CA 1
ATOM 1296 C C . CYS A 1 156 ? 29.277 15.105 7.678 1.00 27.48 156 CYS A C 1
ATOM 1298 O O . CYS A 1 156 ? 30.427 14.696 7.799 1.00 27.48 156 CYS A O 1
ATOM 1300 N N . TYR A 1 157 ? 28.768 15.448 6.498 1.00 33.28 157 TYR A N 1
ATOM 1301 C CA . TYR A 1 157 ? 29.618 15.877 5.388 1.00 33.28 157 TYR A CA 1
ATOM 1302 C C . TYR A 1 157 ? 29.455 17.387 5.243 1.00 33.28 157 TYR A C 1
ATOM 1304 O O . TYR A 1 157 ? 28.534 17.876 4.594 1.00 33.28 157 TYR A O 1
ATOM 1312 N N . GLY A 1 158 ? 30.339 18.123 5.915 1.00 31.09 158 GLY A N 1
ATOM 1313 C CA . GLY A 1 158 ? 30.410 19.575 5.863 1.00 31.09 158 GLY A CA 1
ATOM 1314 C C . GLY A 1 158 ? 31.862 20.043 5.919 1.00 31.09 158 GLY A C 1
ATOM 1315 O O . GLY A 1 158 ? 32.552 19.767 6.893 1.00 31.09 158 GLY A O 1
ATOM 1316 N N . ALA A 1 159 ? 32.244 20.793 4.882 1.00 27.72 159 ALA A N 1
ATOM 1317 C CA . ALA A 1 159 ? 33.440 21.625 4.704 1.00 27.72 159 ALA A CA 1
ATOM 1318 C C . ALA A 1 159 ? 34.740 20.959 4.177 1.00 27.72 159 ALA A C 1
ATOM 1320 O O . ALA A 1 159 ? 35.443 20.266 4.912 1.00 27.72 159 ALA A O 1
ATOM 1321 N N . PRO A 1 160 ? 35.124 21.244 2.912 1.00 41.34 160 PRO A N 1
ATOM 1322 C CA . PRO A 1 160 ? 36.514 21.209 2.476 1.00 41.34 160 PRO A CA 1
ATOM 1323 C C . PRO A 1 160 ? 37.251 22.462 2.992 1.00 41.34 160 PRO A C 1
ATOM 1325 O O . PRO A 1 160 ? 36.631 23.496 3.225 1.00 41.34 160 PRO A O 1
ATOM 1328 N N . TYR A 1 161 ? 38.580 22.362 3.091 1.00 30.47 161 TYR A N 1
ATOM 1329 C CA . TYR A 1 161 ? 39.558 23.399 3.469 1.00 30.47 161 TYR A CA 1
ATOM 1330 C C . TYR A 1 161 ? 39.754 23.646 4.978 1.00 30.47 161 TYR A C 1
ATOM 1332 O O . TYR A 1 161 ? 38.943 24.297 5.625 1.00 30.47 161 TYR A O 1
ATOM 1340 N N . ILE A 1 162 ? 40.908 23.209 5.509 1.00 28.92 162 ILE A N 1
ATOM 1341 C CA . ILE A 1 162 ? 42.013 24.053 6.029 1.00 28.92 162 ILE A CA 1
ATOM 1342 C C . ILE A 1 162 ? 43.048 23.162 6.774 1.00 28.92 162 ILE A C 1
ATOM 1344 O O . ILE A 1 162 ? 42.722 22.432 7.702 1.00 28.92 162 ILE A O 1
ATOM 1348 N N . THR A 1 163 ? 44.296 23.250 6.289 1.00 28.69 163 THR A N 1
ATOM 1349 C CA . THR A 1 163 ? 45.625 22.979 6.903 1.00 28.69 163 THR A CA 1
ATOM 1350 C C . THR A 1 163 ? 46.017 21.597 7.453 1.00 28.69 163 THR A C 1
ATOM 1352 O O . THR A 1 163 ? 45.670 21.204 8.557 1.00 28.69 163 THR A O 1
ATOM 1355 N N . SER A 1 164 ? 46.882 20.934 6.676 1.00 25.25 164 SER A N 1
ATOM 1356 C CA . SER A 1 164 ? 48.277 20.550 6.981 1.00 25.25 164 SER A CA 1
ATOM 1357 C C . SER A 1 164 ? 48.749 20.369 8.442 1.00 25.25 164 SER A C 1
ATO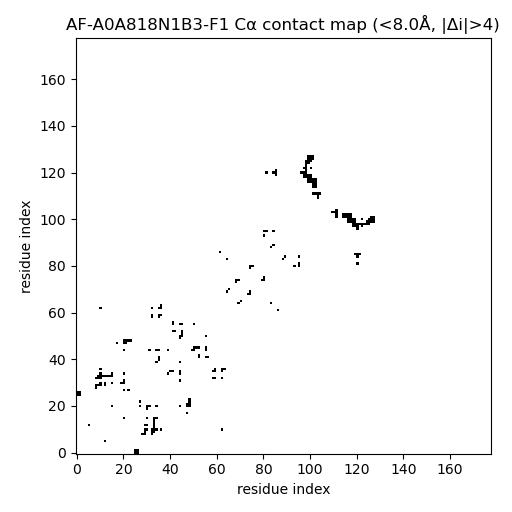M 1359 O O . SER A 1 164 ? 48.712 21.301 9.237 1.00 25.25 164 SER A O 1
ATOM 1361 N N . THR A 1 165 ? 49.418 19.219 8.641 1.00 28.09 165 THR A N 1
ATOM 1362 C CA . THR A 1 165 ? 50.499 18.893 9.605 1.00 28.09 165 THR A CA 1
ATOM 1363 C C . THR A 1 165 ? 50.130 18.732 11.093 1.00 28.09 165 THR A C 1
ATOM 1365 O O . THR A 1 165 ? 49.884 19.707 11.785 1.00 28.09 165 THR A O 1
ATOM 1368 N N . TYR A 1 166 ? 50.177 17.504 11.634 1.00 29.12 166 TYR A N 1
ATOM 1369 C CA . TYR A 1 166 ? 51.294 16.936 12.423 1.00 29.12 166 TYR A CA 1
ATOM 1370 C C . TYR A 1 166 ? 50.936 15.549 13.012 1.00 29.12 166 TYR A C 1
ATOM 1372 O O . TYR A 1 166 ? 49.781 15.150 13.099 1.00 29.12 166 TYR A O 1
ATOM 1380 N N . LEU A 1 167 ? 52.000 14.808 13.320 1.00 27.52 167 LEU A N 1
ATOM 1381 C CA . LEU A 1 167 ? 52.157 13.380 13.619 1.00 27.52 167 LEU A CA 1
ATOM 1382 C C . LEU A 1 167 ? 51.681 12.898 15.015 1.00 27.52 167 LEU A C 1
ATOM 1384 O O . LEU A 1 167 ? 51.956 13.573 15.998 1.00 27.52 167 LEU A O 1
ATOM 1388 N N . LEU A 1 168 ? 51.213 11.629 15.044 1.00 27.77 168 LEU A N 1
ATOM 1389 C CA . LEU A 1 168 ? 51.437 10.539 16.042 1.00 27.77 168 LEU A CA 1
ATOM 1390 C C . LEU A 1 168 ? 50.907 10.678 17.501 1.00 27.77 168 LEU A C 1
ATOM 1392 O O . LEU A 1 168 ? 50.643 11.791 17.938 1.00 27.77 168 LEU A O 1
ATOM 1396 N N . PRO A 1 169 ? 50.841 9.587 18.320 1.00 35.72 169 PRO A N 1
ATOM 1397 C CA . PRO A 1 169 ? 51.058 8.157 18.039 1.00 35.72 169 PRO A CA 1
ATOM 1398 C C . PRO A 1 169 ? 49.957 7.189 18.542 1.00 35.72 169 PRO A C 1
ATOM 1400 O O . PRO A 1 169 ? 49.084 7.491 19.350 1.00 35.72 169 PRO A O 1
ATOM 1403 N N . ILE A 1 170 ? 50.120 5.961 18.057 1.00 36.44 170 ILE A N 1
ATOM 1404 C CA . ILE A 1 170 ? 49.582 4.679 18.517 1.00 36.44 170 ILE A CA 1
ATOM 1405 C C . ILE A 1 170 ? 49.922 4.442 20.001 1.00 36.44 170 ILE A C 1
ATOM 1407 O O . ILE A 1 170 ? 51.078 4.593 20.393 1.00 36.44 170 ILE A O 1
ATOM 1411 N N . VAL A 1 171 ? 48.955 3.968 20.793 1.00 32.19 171 VAL A N 1
ATOM 1412 C CA . VAL A 1 171 ? 49.220 3.234 22.042 1.00 32.19 171 VAL A CA 1
ATOM 1413 C C . VAL A 1 171 ? 48.478 1.904 21.976 1.00 32.19 171 VAL A C 1
ATOM 1415 O O . VAL A 1 171 ? 47.257 1.835 22.091 1.00 32.19 171 VAL A O 1
ATOM 1418 N N . THR A 1 172 ? 49.245 0.843 21.754 1.00 38.19 172 THR A N 1
ATOM 1419 C CA . THR A 1 172 ? 48.856 -0.545 21.990 1.00 38.19 172 THR A CA 1
ATOM 1420 C C . THR A 1 172 ? 49.006 -0.855 23.475 1.00 38.19 172 THR A C 1
ATOM 1422 O O . THR A 1 172 ? 50.103 -0.712 23.998 1.00 38.19 172 THR A O 1
ATOM 1425 N N . ASN A 1 173 ? 47.948 -1.339 24.117 1.00 32.16 173 ASN A N 1
ATOM 1426 C CA . ASN A 1 173 ? 47.997 -2.227 25.284 1.00 32.16 173 ASN A CA 1
ATOM 1427 C C . ASN A 1 173 ? 46.845 -3.222 25.030 1.00 32.16 173 ASN A C 1
ATOM 1429 O O . ASN A 1 173 ? 45.704 -2.795 24.910 1.00 32.16 173 ASN A O 1
ATOM 1433 N N . GLY A 1 174 ? 47.045 -4.511 24.766 1.00 30.55 174 GLY A N 1
ATOM 1434 C CA . GLY A 1 174 ? 47.980 -5.407 25.430 1.00 30.55 174 GLY A CA 1
ATOM 1435 C C . GLY A 1 174 ? 47.340 -5.901 26.725 1.00 30.55 174 GLY A C 1
ATOM 1436 O O . GLY A 1 174 ? 47.713 -5.428 27.790 1.00 30.55 174 GLY A O 1
ATOM 1437 N N . PHE A 1 175 ? 46.362 -6.805 26.629 1.00 30.22 175 PHE A N 1
ATOM 1438 C CA . PHE A 1 175 ? 46.010 -7.696 27.732 1.00 30.22 175 PHE A CA 1
ATOM 1439 C C . PHE A 1 175 ? 45.936 -9.120 27.196 1.00 30.22 175 PHE A C 1
ATOM 1441 O O . PHE A 1 175 ? 45.117 -9.452 26.340 1.00 30.22 175 PHE A O 1
ATOM 1448 N N . ASN A 1 176 ? 46.913 -9.878 27.666 1.00 36.06 176 ASN A N 1
ATOM 1449 C CA . ASN A 1 176 ? 47.148 -11.286 27.454 1.00 36.06 176 ASN A CA 1
ATOM 1450 C C . ASN A 1 176 ? 46.530 -12.054 28.638 1.00 36.06 176 ASN A C 1
ATOM 1452 O O . ASN A 1 176 ? 46.222 -11.443 29.666 1.00 36.06 176 ASN A O 1
ATOM 1456 N N . ASP A 1 177 ? 46.475 -13.376 28.480 1.00 34.69 177 ASP A N 1
ATOM 1457 C CA . ASP A 1 177 ? 46.280 -14.412 29.509 1.00 34.69 177 ASP A CA 1
ATOM 1458 C C . ASP A 1 177 ? 44.795 -14.683 29.858 1.00 34.69 177 ASP A C 1
ATOM 1460 O O . ASP A 1 177 ? 44.070 -13.794 30.295 1.00 34.69 177 ASP A O 1
ATOM 1464 N N . ASN A 1 178 ? 44.232 -15.885 29.681 1.00 37.91 178 ASN A N 1
ATOM 1465 C CA . ASN A 1 178 ? 44.786 -17.244 29.566 1.00 37.91 178 ASN A CA 1
ATOM 1466 C C . ASN A 1 178 ? 43.937 -18.133 28.650 1.00 37.91 178 ASN A C 1
ATOM 1468 O O . ASN A 1 178 ? 42.700 -17.937 28.634 1.00 37.91 178 ASN A O 1
#

Nearest PDB structures (foldseek):
  5dot-assembly1_A  TM=8.701E-01  e=3.712E-05  Homo sapiens
  5dot-assembly1_B  TM=8.612E-01  e=4.957E-05  Homo sapiens
  6uel-assembly2_B  TM=9.048E-01  e=1.488E-04  Homo sapiens
  6uel-assembly1_A  TM=8.891E-01  e=1.988E-04  Homo sapiens
  1bxr-assembly1_A  TM=8.250E-01  e=2.505E-04  Escherichia coli

pLDDT: mean 71.22, std 22.98, range [25.25, 96.88]

Solvent-accessible surface area (backbone atoms only — not comparable to full-atom values): 12240 Å² total; per-residue (Å²): 130,73,67,88,84,63,78,72,94,43,51,82,79,68,93,84,54,74,69,60,55,48,45,91,54,91,53,40,69,40,52,48,39,24,40,46,70,73,65,52,48,63,68,57,51,26,71,49,57,68,53,56,61,72,59,48,53,53,50,46,52,53,50,52,48,43,69,72,47,56,77,69,77,67,80,80,52,66,67,59,52,50,49,41,45,57,73,62,59,78,80,88,85,66,98,74,84,62,27,46,41,66,61,41,98,61,81,68,77,56,88,58,90,60,96,44,72,49,77,37,64,83,58,93,62,55,73,62,78,79,73,86,81,54,94,82,63,78,86,74,81,78,79,83,77,80,87,73,94,67,93,77,91,78,80,89,85,79,82,85,90,84,82,85,89,87,81,86,83,88,82,90,78,89,83,80,87,134

Radius of gyration: 24.84 Å; Cα contacts (8 Å, |Δi|>4): 136; chains: 1; bounding box: 71×44×52 Å

Mean predicted aligned error: 14.42 Å

Secondary structure (DSSP, 8-state):
---TT--SS-TTS----HHHHHS--TTHHHHHHHHHHTT--HHHHHHHH---HHHHHHHHHHHHHIIIIITT-----HHHHHHHHHHT---SS---PPEEEE--TTTTSS--SS--EEEESS-SS-SS--GGG-TTS--PPPP-----SS----------------------------

Foldseek 3Di:
DDDPPDDPQDLPPDDDDLVLCLDDDPCNSNNLLVCLLVPNDLVSSCVRHVDDSVVSVLSNVLSVLCVPPVVVVDPPDPVNVLVCVQNPPDDPDDPDAWEKEADDPVPPPDDDPDGDIDTHSPDDHHPDDPPVPDPPDPPDDDDDDDPDPDDDDDDPPDDDDDDDDDDDDDDDDDDDDD

Sequence (178 aa):
MVDKHITGFDPYSRTITDDEISTLTDEHVFILATALRHGYTIERSFQLTKIDRWFLYKFARIIQFIVNHLDSFIIQDQSLLLEAKRLGFSNKQFDIRPFVKKINIVFGEWSAQTDYFYLTYHGNDDDIQSYTQNPSFPKQQAPIGSSYPNVQLTFCYGAPYITSTYLLPIVTNGFNDN